Protein AF-A0A3B1D367-F1 (afdb_monomer)

Structure (mmCIF, N/CA/C/O backbone):
data_AF-A0A3B1D367-F1
#
_entry.id   AF-A0A3B1D367-F1
#
loop_
_atom_site.group_PDB
_atom_site.id
_atom_site.type_symbol
_atom_site.label_atom_id
_atom_site.label_alt_id
_atom_site.label_comp_id
_atom_site.label_asym_id
_atom_site.label_entity_id
_atom_site.label_seq_id
_atom_site.pdbx_PDB_ins_code
_atom_site.Cartn_x
_atom_site.Cartn_y
_atom_site.Cartn_z
_atom_site.occupancy
_atom_site.B_iso_or_equiv
_atom_site.auth_seq_id
_atom_site.auth_comp_id
_atom_site.auth_asym_id
_atom_site.auth_atom_id
_atom_site.pdbx_PDB_model_num
ATOM 1 N N . MET A 1 1 ? -3.025 -0.924 -21.966 1.00 34.66 1 MET A N 1
ATOM 2 C CA . MET A 1 1 ? -4.397 -1.135 -22.474 1.00 34.66 1 MET A CA 1
ATOM 3 C C . MET A 1 1 ? -5.215 0.024 -21.955 1.00 34.66 1 MET A C 1
ATOM 5 O O . MET A 1 1 ? -5.348 0.134 -20.744 1.00 34.66 1 MET A O 1
ATOM 9 N N . ASN A 1 2 ? -5.704 0.899 -22.831 1.00 39.31 2 ASN A N 1
ATOM 10 C CA . ASN A 1 2 ? -6.755 1.828 -22.431 1.00 39.31 2 ASN A CA 1
ATOM 11 C C . ASN A 1 2 ? -8.037 1.009 -22.285 1.00 39.31 2 ASN A C 1
ATOM 13 O O . ASN A 1 2 ? -8.384 0.261 -23.199 1.00 39.31 2 ASN A O 1
ATOM 17 N N . THR A 1 3 ? -8.706 1.108 -21.142 1.00 45.91 3 THR A N 1
ATOM 18 C CA . THR A 1 3 ? -10.034 0.518 -20.986 1.00 45.91 3 THR A CA 1
ATOM 19 C C . THR A 1 3 ? -11.017 1.437 -21.699 1.00 45.91 3 THR A C 1
ATOM 21 O O . THR A 1 3 ? -11.416 2.463 -21.155 1.00 45.91 3 THR A O 1
ATOM 24 N N . CYS A 1 4 ? -11.344 1.119 -22.950 1.00 55.09 4 CYS A N 1
ATOM 25 C CA . CYS A 1 4 ? -12.462 1.746 -23.643 1.00 55.09 4 CYS A CA 1
ATOM 26 C C . CYS A 1 4 ? -13.754 1.209 -23.025 1.00 55.09 4 CYS A C 1
ATOM 28 O O . CYS A 1 4 ? -13.994 0.003 -23.044 1.00 55.09 4 CYS A O 1
ATOM 30 N N . TYR A 1 5 ? -14.552 2.099 -22.442 1.00 59.84 5 TYR A N 1
ATOM 31 C CA . TYR A 1 5 ? -15.882 1.757 -21.956 1.00 59.84 5 TYR A CA 1
ATOM 32 C C . TYR A 1 5 ? -16.866 1.972 -23.100 1.00 59.84 5 TYR A C 1
ATOM 34 O O . TYR A 1 5 ? -17.126 3.107 -23.495 1.00 59.84 5 TYR A O 1
ATOM 42 N N . GLU A 1 6 ? -17.378 0.880 -23.654 1.00 63.09 6 GLU A N 1
ATOM 43 C CA . GLU A 1 6 ? -18.488 0.927 -24.599 1.00 63.09 6 GLU A CA 1
ATOM 44 C C . GLU A 1 6 ? -19.784 1.040 -23.794 1.00 63.09 6 GLU A C 1
ATOM 46 O O . GLU A 1 6 ? -20.069 0.209 -22.930 1.00 63.09 6 GLU A O 1
ATOM 51 N N . LEU A 1 7 ? -20.538 2.115 -24.022 1.00 72.19 7 LEU A N 1
ATOM 52 C CA . LEU A 1 7 ? -21.844 2.302 -23.403 1.00 72.19 7 LEU A CA 1
ATOM 53 C C . LEU A 1 7 ? -22.905 1.725 -24.322 1.00 72.19 7 LEU A C 1
ATOM 55 O O . LEU A 1 7 ? -22.985 2.082 -25.496 1.00 72.19 7 LEU A O 1
ATOM 59 N N . GLU A 1 8 ? -23.740 0.860 -23.765 1.00 74.50 8 GLU A N 1
ATOM 60 C CA . GLU A 1 8 ? -24.897 0.356 -24.481 1.00 74.50 8 GLU A CA 1
ATOM 61 C C . GLU A 1 8 ? -25.874 1.508 -24.758 1.00 74.50 8 GLU A C 1
ATOM 63 O O . GLU A 1 8 ? -26.149 2.335 -23.882 1.00 74.50 8 GLU A O 1
ATOM 68 N N . SER A 1 9 ? -26.379 1.577 -25.989 1.00 83.38 9 SER A N 1
ATOM 69 C CA . SER A 1 9 ? -27.355 2.580 -26.407 1.00 83.38 9 SER A CA 1
ATOM 70 C C . SER A 1 9 ? -28.555 1.899 -27.046 1.00 83.38 9 SER A C 1
ATOM 72 O O . SER A 1 9 ? -28.390 1.074 -27.944 1.00 83.38 9 SER A O 1
ATOM 74 N N . TRP A 1 10 ? -29.748 2.272 -26.601 1.00 76.44 10 TRP A N 1
ATOM 75 C CA . TRP A 1 10 ? -31.018 1.728 -27.062 1.00 76.44 10 TRP A CA 1
ATOM 76 C C . TRP A 1 10 ? -31.854 2.849 -27.663 1.00 76.44 10 TRP A C 1
ATOM 78 O O . TRP A 1 10 ? -32.031 3.890 -27.033 1.00 76.44 10 TRP A O 1
ATOM 88 N N . GLN A 1 11 ? -32.385 2.635 -28.864 1.00 87.50 11 GLN A N 1
ATOM 89 C CA . GLN A 1 11 ? -33.354 3.544 -29.464 1.00 87.50 11 GLN A CA 1
ATOM 90 C C . GLN A 1 11 ? -34.766 3.045 -29.149 1.00 87.50 11 GLN A C 1
ATOM 92 O O . GLN A 1 11 ? -35.127 1.920 -29.498 1.00 87.50 11 GLN A O 1
ATOM 97 N N . ALA A 1 12 ? -35.557 3.868 -28.471 1.00 83.69 12 ALA A N 1
ATOM 98 C CA . ALA A 1 12 ? -36.959 3.601 -28.215 1.00 83.69 12 ALA A CA 1
ATOM 99 C C . ALA A 1 12 ? -37.801 3.804 -29.496 1.00 83.69 12 ALA A C 1
ATOM 101 O O . ALA A 1 12 ? -37.384 4.523 -30.411 1.00 83.69 12 ALA A O 1
ATOM 102 N N . PRO A 1 13 ? -39.000 3.196 -29.589 1.00 80.06 13 PRO A N 1
ATOM 103 C CA . PRO A 1 13 ? -39.852 3.273 -30.782 1.00 80.06 13 PRO A CA 1
ATOM 104 C C . PRO A 1 13 ? -40.320 4.688 -31.159 1.00 80.06 13 PRO A C 1
ATOM 106 O O . PRO A 1 13 ? -40.735 4.913 -32.292 1.00 80.06 13 PRO A O 1
ATOM 109 N N . ASP A 1 14 ? -40.262 5.637 -30.223 1.00 86.44 14 ASP A N 1
ATOM 110 C CA . ASP A 1 14 ? -40.567 7.058 -30.429 1.00 86.44 14 ASP A CA 1
ATOM 111 C C . ASP A 1 14 ? -39.370 7.867 -30.972 1.00 86.44 14 ASP A C 1
ATOM 113 O O . ASP A 1 14 ? -39.479 9.072 -31.198 1.00 86.44 14 ASP A O 1
ATOM 117 N N . GLY A 1 15 ? -38.229 7.208 -31.196 1.00 83.50 15 GLY A N 1
ATOM 118 C CA . GLY A 1 15 ? -36.991 7.811 -31.677 1.00 83.50 15 GLY A CA 1
ATOM 119 C C . GLY A 1 15 ? -36.076 8.352 -30.576 1.00 83.50 15 GLY A C 1
ATOM 120 O O . GLY A 1 15 ? -35.002 8.861 -30.902 1.00 83.50 15 GLY A O 1
ATOM 121 N N . THR A 1 16 ? -36.446 8.240 -29.295 1.00 85.62 16 THR A N 1
ATOM 122 C CA . THR A 1 16 ? -35.582 8.657 -28.182 1.00 85.62 16 THR A CA 1
ATOM 123 C C . THR A 1 16 ? -34.452 7.655 -27.938 1.00 85.62 16 THR A C 1
ATOM 125 O O . THR A 1 16 ? -34.608 6.454 -28.135 1.00 85.62 16 THR A O 1
ATOM 128 N N . TYR A 1 17 ? -33.280 8.145 -27.529 1.00 82.25 17 TYR A N 1
ATOM 129 C CA . TYR A 1 17 ? -32.124 7.300 -27.219 1.00 82.25 17 TYR A CA 1
ATOM 130 C C . TYR A 1 17 ? -31.911 7.213 -25.708 1.00 82.25 17 TYR A C 1
ATOM 132 O O . TYR A 1 17 ? -31.805 8.233 -25.023 1.00 82.25 17 TYR A O 1
ATOM 140 N N . HIS A 1 18 ? -31.781 5.991 -25.201 1.00 80.12 18 HIS A N 1
ATOM 141 C CA . HIS A 1 18 ? -31.366 5.693 -23.838 1.00 80.12 18 HIS A CA 1
ATOM 142 C C . HIS A 1 18 ? -29.930 5.180 -23.844 1.00 80.12 18 HIS A C 1
ATOM 144 O O . HIS A 1 18 ? -29.611 4.221 -24.542 1.00 80.12 18 HIS A O 1
ATOM 150 N N . TYR A 1 19 ? -29.074 5.799 -23.038 1.00 79.44 19 TYR A N 1
ATOM 151 C CA . TYR A 1 19 ? -27.680 5.397 -22.881 1.00 79.44 19 TYR A CA 1
ATOM 152 C C . TYR A 1 19 ? -27.478 4.775 -21.504 1.00 79.44 19 TYR A C 1
ATOM 154 O O . TYR A 1 19 ? -27.986 5.291 -20.500 1.00 79.44 19 TYR A O 1
ATOM 162 N N . ALA A 1 20 ? -26.705 3.694 -21.442 1.00 73.88 20 ALA A N 1
ATOM 163 C CA . ALA A 1 20 ? -26.197 3.180 -20.183 1.00 73.88 20 ALA A CA 1
ATOM 164 C C . ALA A 1 20 ? -25.406 4.286 -19.467 1.00 73.88 20 ALA A C 1
ATOM 166 O O . ALA A 1 20 ? -24.611 5.008 -20.072 1.00 73.88 20 ALA A O 1
ATOM 167 N N . LYS A 1 21 ? -25.630 4.439 -18.160 1.00 70.06 21 LYS A N 1
ATOM 168 C CA . LYS A 1 21 ? -24.829 5.359 -17.351 1.00 70.06 21 LYS A CA 1
ATOM 169 C C . LYS A 1 21 ? -23.470 4.718 -17.107 1.00 70.06 21 LYS A C 1
ATOM 171 O O . LYS A 1 21 ? -23.408 3.560 -16.697 1.00 70.06 21 LYS A O 1
ATOM 176 N N . LEU A 1 22 ? -22.394 5.486 -17.294 1.00 67.50 22 LEU A N 1
ATOM 177 C CA . LEU A 1 22 ? -21.086 5.093 -16.773 1.00 67.50 22 LEU A CA 1
ATOM 178 C C . LEU A 1 22 ? -21.233 4.749 -15.282 1.00 67.50 22 LEU A C 1
ATOM 180 O O . LEU A 1 22 ? -21.965 5.461 -14.576 1.00 67.50 22 LEU A O 1
ATOM 184 N N . PRO A 1 23 ? -20.553 3.698 -14.793 1.00 66.94 23 PRO A N 1
ATOM 185 C CA . PRO A 1 23 ? -20.492 3.417 -13.368 1.00 66.94 23 PRO A CA 1
ATOM 186 C C . PRO A 1 23 ? -20.118 4.680 -12.587 1.00 66.94 23 PRO A C 1
ATOM 188 O O . PRO A 1 23 ? -19.298 5.472 -13.054 1.00 66.94 23 PRO A O 1
ATOM 191 N N . CYS A 1 24 ? -20.710 4.878 -11.407 1.00 62.81 24 CYS A N 1
ATOM 192 C CA . CYS A 1 24 ? -20.532 6.096 -10.602 1.00 62.81 24 CYS A CA 1
ATOM 193 C C . CYS A 1 24 ? -19.055 6.480 -10.398 1.00 62.81 24 CYS A C 1
ATOM 195 O O . CYS A 1 24 ? -18.715 7.656 -10.440 1.00 62.81 24 CYS A O 1
ATOM 197 N N . PHE A 1 25 ? -18.162 5.493 -10.291 1.00 59.06 25 PHE A N 1
ATOM 198 C CA . PHE A 1 25 ? -16.720 5.684 -10.108 1.00 59.06 25 PHE A CA 1
ATOM 199 C C . PHE A 1 25 ? -15.953 6.189 -11.353 1.00 59.06 25 PHE A C 1
ATOM 201 O O . PHE A 1 25 ? -14.770 6.514 -11.245 1.00 59.06 25 PHE A O 1
ATOM 208 N N . LEU A 1 26 ? -16.592 6.254 -12.529 1.00 63.66 26 LEU A N 1
ATOM 209 C CA . LEU A 1 26 ? -16.048 6.823 -13.777 1.00 63.66 26 LEU A CA 1
ATOM 210 C C . LEU A 1 26 ? -16.785 8.092 -14.221 1.00 63.66 26 LEU A C 1
ATOM 212 O O . LEU A 1 26 ? -16.386 8.726 -15.198 1.00 63.66 26 LEU A O 1
ATOM 216 N N . GLN A 1 27 ? -17.867 8.475 -13.540 1.00 56.66 27 GLN A N 1
ATOM 217 C CA . GLN A 1 27 ? -18.639 9.653 -13.922 1.00 56.66 27 GLN A CA 1
ATOM 218 C C . GLN A 1 27 ? -17.780 10.916 -13.762 1.00 56.66 27 GLN A C 1
ATOM 220 O O . GLN A 1 27 ? -17.390 11.290 -12.661 1.00 56.66 27 GLN A O 1
ATOM 225 N N . GLY A 1 28 ? -17.461 11.557 -14.891 1.00 62.75 28 GLY A N 1
ATOM 226 C CA . GLY A 1 28 ? -16.672 12.790 -14.944 1.00 62.75 28 GLY A CA 1
ATOM 227 C C . GLY A 1 28 ? -15.151 12.609 -15.011 1.00 62.75 28 GLY A C 1
ATOM 228 O O . GLY A 1 28 ? -14.444 13.615 -15.017 1.00 62.75 28 GLY A O 1
ATOM 229 N N . THR A 1 29 ? -14.620 11.379 -15.081 1.00 66.75 29 THR A N 1
ATOM 230 C CA . THR A 1 29 ? -13.167 11.157 -15.214 1.00 66.75 29 THR A CA 1
ATOM 231 C C . THR A 1 29 ? -12.807 9.947 -16.072 1.00 66.75 29 THR A C 1
ATOM 233 O O . THR A 1 29 ? -13.398 8.885 -15.911 1.00 66.75 29 THR A O 1
ATOM 236 N N . ASP A 1 30 ? -11.738 10.065 -16.861 1.00 69.19 30 ASP A N 1
ATOM 237 C CA . ASP A 1 30 ? -11.249 8.998 -17.755 1.00 69.19 30 ASP A CA 1
ATOM 238 C C . ASP A 1 30 ? -10.580 7.815 -17.025 1.00 69.19 30 ASP A C 1
ATOM 240 O O . ASP A 1 30 ? -10.343 6.760 -17.614 1.00 69.19 30 ASP A O 1
ATOM 244 N N . PHE A 1 31 ? -10.243 7.981 -15.741 1.00 77.31 31 PHE A N 1
ATOM 245 C CA . PHE A 1 31 ? -9.470 7.010 -14.966 1.00 77.31 31 PHE A CA 1
ATOM 246 C C . PHE A 1 31 ? -10.221 6.558 -13.715 1.00 77.31 31 PHE A C 1
ATOM 248 O O . PHE A 1 31 ? -10.699 7.379 -12.929 1.00 77.31 31 PHE A O 1
ATOM 255 N N . GLY A 1 32 ? -10.272 5.242 -13.508 1.00 72.31 32 GLY A N 1
ATOM 256 C CA . GLY A 1 32 ? -10.885 4.641 -12.326 1.00 72.31 32 GLY A CA 1
ATOM 257 C C . GLY A 1 32 ? -10.106 4.907 -11.026 1.00 72.31 32 GLY A C 1
ATOM 258 O O . GLY A 1 32 ? -8.934 5.302 -11.066 1.00 72.31 32 GLY A O 1
ATOM 259 N N . PRO A 1 33 ? -10.737 4.656 -9.865 1.00 72.56 33 PRO A N 1
ATOM 260 C CA . PRO A 1 33 ? -10.177 4.956 -8.547 1.00 72.56 33 PRO A CA 1
ATOM 261 C C . PRO A 1 33 ? -8.854 4.228 -8.287 1.00 72.56 33 PRO A C 1
ATOM 263 O O . PRO A 1 33 ? -7.899 4.855 -7.848 1.00 72.56 33 PRO A O 1
ATOM 266 N N . THR A 1 34 ? -8.731 2.955 -8.673 1.00 70.81 34 THR A N 1
ATOM 267 C CA . THR A 1 34 ? -7.508 2.157 -8.467 1.00 70.81 34 THR A CA 1
ATOM 268 C C . THR A 1 34 ? -6.261 2.806 -9.069 1.00 70.81 34 THR A C 1
ATOM 270 O O . THR A 1 34 ? -5.214 2.871 -8.424 1.00 70.81 34 THR A O 1
ATOM 273 N N . LEU A 1 35 ? -6.361 3.314 -10.302 1.00 78.19 35 LEU A N 1
ATOM 274 C CA . LEU A 1 35 ? -5.227 3.954 -10.965 1.00 78.19 35 LEU A CA 1
ATOM 275 C C . LEU A 1 35 ? -4.903 5.311 -10.332 1.00 78.19 35 LEU A C 1
ATOM 277 O O . LEU A 1 35 ? -3.731 5.634 -10.153 1.00 78.19 35 LEU A O 1
ATOM 281 N N . LYS A 1 36 ? -5.924 6.095 -9.967 1.00 82.69 36 LYS A N 1
ATOM 282 C CA . LYS A 1 36 ? -5.727 7.371 -9.267 1.00 82.69 36 LYS A CA 1
ATOM 283 C C . LYS A 1 36 ? -5.027 7.161 -7.925 1.00 82.69 36 LYS A C 1
ATOM 285 O O . LYS A 1 36 ? -4.042 7.844 -7.664 1.00 82.69 36 LYS A O 1
ATOM 290 N N . SER A 1 37 ? -5.458 6.179 -7.133 1.00 77.69 37 SER A N 1
ATOM 291 C CA . SER A 1 37 ? -4.825 5.835 -5.854 1.00 77.69 37 SER A CA 1
ATOM 292 C C . SER A 1 37 ? -3.362 5.435 -6.037 1.00 77.69 37 SER A C 1
ATOM 294 O O . SER A 1 37 ? -2.499 5.918 -5.308 1.00 77.69 37 SER A O 1
ATOM 296 N N . TYR A 1 38 ? -3.056 4.625 -7.057 1.00 77.00 38 TYR A N 1
ATOM 297 C CA . TYR A 1 38 ? -1.676 4.273 -7.399 1.00 77.00 38 TYR A CA 1
ATOM 298 C C . TYR A 1 38 ? -0.824 5.507 -7.742 1.00 77.00 38 TYR A C 1
ATOM 300 O O . TYR A 1 38 ? 0.272 5.675 -7.213 1.00 77.00 38 TYR A O 1
ATOM 308 N N . ILE A 1 39 ? -1.339 6.398 -8.593 1.00 83.00 39 ILE A N 1
ATOM 309 C CA . ILE A 1 39 ? -0.662 7.639 -9.000 1.00 83.00 39 ILE A CA 1
ATOM 310 C C . ILE A 1 39 ? -0.388 8.544 -7.790 1.00 83.00 39 ILE A C 1
ATOM 312 O O . ILE A 1 39 ? 0.732 9.033 -7.625 1.00 83.00 39 ILE A O 1
ATOM 316 N N . LEU A 1 40 ? -1.389 8.739 -6.929 1.00 85.00 40 LEU A N 1
ATOM 317 C CA . LEU A 1 40 ? -1.276 9.560 -5.724 1.00 85.00 40 LEU A CA 1
ATOM 318 C C . LEU A 1 40 ? -0.269 8.979 -4.733 1.00 85.00 40 LEU A C 1
ATOM 320 O O . LEU A 1 40 ? 0.552 9.722 -4.197 1.00 85.00 40 LEU A O 1
ATOM 324 N N . TYR A 1 41 ? -0.286 7.660 -4.531 1.00 77.19 41 TYR A N 1
ATOM 325 C CA . TYR A 1 41 ? 0.682 6.969 -3.684 1.00 77.19 41 TYR A CA 1
ATOM 326 C C . TYR A 1 41 ? 2.116 7.175 -4.188 1.00 77.19 41 TYR A C 1
ATOM 328 O O . TYR A 1 41 ? 2.980 7.629 -3.435 1.00 77.19 41 TYR A O 1
ATOM 336 N N . GLN A 1 42 ? 2.360 6.942 -5.481 1.00 73.12 42 GLN A N 1
ATOM 337 C CA . GLN A 1 42 ? 3.685 7.108 -6.082 1.00 73.12 42 GLN A CA 1
ATOM 338 C C . GLN A 1 42 ? 4.212 8.543 -5.927 1.00 73.12 42 GLN A C 1
ATOM 340 O O . GLN A 1 42 ? 5.382 8.743 -5.598 1.00 73.12 42 GLN A O 1
ATOM 345 N N . TYR A 1 43 ? 3.364 9.549 -6.143 1.00 80.38 43 TYR A N 1
ATOM 346 C CA . TYR A 1 43 ? 3.779 10.949 -6.071 1.00 80.38 43 TYR A CA 1
ATOM 347 C C . TYR A 1 43 ? 3.961 11.445 -4.630 1.00 80.38 43 TYR A C 1
ATOM 349 O O . TYR A 1 43 ? 5.012 11.991 -4.295 1.00 80.38 43 TYR A O 1
ATOM 357 N N . HIS A 1 44 ? 2.964 11.248 -3.763 1.00 80.31 44 HIS A N 1
ATOM 358 C CA . HIS A 1 44 ? 2.976 11.817 -2.414 1.00 80.31 44 HIS A CA 1
ATOM 359 C C . HIS A 1 44 ? 3.791 10.998 -1.412 1.00 80.31 44 HIS A C 1
ATOM 361 O O . HIS A 1 44 ? 4.425 11.593 -0.546 1.00 80.31 44 HIS A O 1
ATOM 367 N N . GLN A 1 45 ? 3.778 9.664 -1.516 1.00 69.00 45 GLN A N 1
ATOM 368 C CA . GLN A 1 45 ? 4.424 8.777 -0.539 1.00 69.00 45 GLN A CA 1
ATOM 369 C C . GLN A 1 45 ? 5.775 8.259 -1.025 1.00 69.00 45 GLN A C 1
ATOM 371 O O . GLN A 1 45 ? 6.731 8.215 -0.258 1.00 69.00 45 GLN A O 1
ATOM 376 N N . CYS A 1 46 ? 5.883 7.895 -2.305 1.00 62.84 46 CYS A N 1
ATOM 377 C CA . CYS A 1 46 ? 7.150 7.422 -2.871 1.00 62.84 46 CYS A CA 1
ATOM 378 C C . CYS A 1 46 ? 8.012 8.550 -3.456 1.00 62.84 46 CYS A C 1
ATOM 380 O O . CYS A 1 46 ? 9.100 8.279 -3.969 1.00 62.84 46 CYS A O 1
ATOM 382 N N . HIS A 1 47 ? 7.536 9.800 -3.408 1.00 68.88 47 HIS A N 1
ATOM 383 C CA . HIS A 1 47 ? 8.218 10.981 -3.949 1.00 68.88 47 HIS A CA 1
ATOM 384 C C . HIS A 1 47 ? 8.668 10.821 -5.413 1.00 68.88 47 HIS A C 1
ATOM 386 O O . HIS A 1 47 ? 9.680 11.382 -5.845 1.00 68.88 47 HIS A O 1
ATOM 392 N N . VAL A 1 48 ? 7.920 10.044 -6.202 1.00 68.62 48 VAL A N 1
ATOM 393 C CA . VAL A 1 48 ? 8.155 9.905 -7.640 1.00 68.62 48 VAL A CA 1
ATOM 394 C C . VAL A 1 48 ? 7.781 11.224 -8.304 1.00 68.62 48 VAL A C 1
ATOM 396 O O . VAL A 1 48 ? 6.658 11.704 -8.179 1.00 68.62 48 VAL A O 1
ATOM 399 N N . THR A 1 49 ? 8.723 11.826 -9.027 1.00 81.81 49 THR A N 1
ATOM 400 C CA . THR A 1 49 ? 8.471 13.099 -9.709 1.00 81.81 49 THR A CA 1
ATOM 401 C C . THR A 1 49 ? 7.441 12.928 -10.824 1.00 81.81 49 THR A C 1
ATOM 403 O O . THR A 1 49 ? 7.374 11.885 -11.473 1.00 81.81 49 THR A O 1
ATOM 406 N N . GLN A 1 50 ? 6.658 13.974 -11.098 1.00 83.56 50 GLN A N 1
ATOM 407 C CA . GLN A 1 50 ? 5.622 13.931 -12.133 1.00 83.56 50 GLN A CA 1
ATOM 408 C C . GLN A 1 50 ? 6.146 13.510 -13.526 1.00 83.56 50 GLN A C 1
ATOM 410 O O . GLN A 1 50 ? 5.482 12.686 -14.154 1.00 83.56 50 GLN A O 1
ATOM 415 N N . PRO A 1 51 ? 7.319 13.974 -14.018 1.00 82.75 51 PRO A N 1
ATOM 416 C CA . PRO A 1 51 ? 7.861 13.499 -15.295 1.00 82.75 51 PRO A CA 1
ATOM 417 C C . PRO A 1 51 ? 8.148 11.995 -15.297 1.00 82.75 51 PRO A C 1
ATOM 419 O O . PRO A 1 51 ? 7.831 11.302 -16.256 1.00 82.75 51 PRO A O 1
ATOM 422 N N . LEU A 1 52 ? 8.697 11.478 -14.196 1.00 73.25 52 LEU A N 1
ATOM 423 C CA . LEU A 1 52 ? 9.025 10.064 -14.073 1.00 73.25 52 LEU A CA 1
ATOM 424 C C . LEU A 1 52 ? 7.775 9.187 -13.957 1.00 73.25 52 LEU A C 1
ATOM 426 O O . LEU A 1 52 ? 7.721 8.099 -14.522 1.00 73.25 52 LEU A O 1
ATOM 430 N N . LEU A 1 53 ? 6.767 9.666 -13.232 1.00 77.75 53 LEU A N 1
ATOM 431 C CA . LEU A 1 53 ? 5.490 8.979 -13.105 1.00 77.75 53 LEU A CA 1
ATOM 432 C C . LEU A 1 53 ? 4.761 8.919 -14.454 1.00 77.75 53 LEU A C 1
ATOM 434 O O . LEU A 1 53 ? 4.170 7.898 -14.787 1.00 77.75 53 LEU A O 1
ATOM 438 N N . LEU A 1 54 ? 4.849 9.983 -15.257 1.00 82.38 54 LEU A N 1
ATOM 439 C CA . LEU A 1 54 ? 4.293 10.019 -16.608 1.00 82.38 54 LEU A CA 1
ATOM 440 C C . LEU A 1 54 ? 4.957 8.985 -17.528 1.00 82.38 54 LEU A C 1
ATOM 442 O O . LEU A 1 54 ? 4.251 8.213 -18.175 1.00 82.38 54 LEU A O 1
ATOM 446 N N . GLU A 1 55 ? 6.295 8.926 -17.531 1.00 76.75 55 GLU A N 1
ATOM 447 C CA . GLU A 1 55 ? 7.053 7.894 -18.257 1.00 76.75 55 GLU A CA 1
ATOM 448 C C . GLU A 1 55 ? 6.607 6.487 -17.829 1.00 76.75 55 GLU A C 1
ATOM 450 O O . GLU A 1 55 ? 6.273 5.653 -18.671 1.00 76.75 55 GLU A O 1
ATOM 455 N N . GLN A 1 56 ? 6.515 6.246 -16.518 1.00 72.19 56 GLN A N 1
ATOM 456 C CA . GLN A 1 56 ? 6.104 4.958 -15.964 1.00 72.19 56 GLN A CA 1
ATOM 457 C C . GLN A 1 56 ? 4.696 4.542 -16.422 1.00 72.19 56 GLN A C 1
ATOM 459 O O . GLN A 1 56 ? 4.472 3.383 -16.771 1.00 72.19 56 GLN A O 1
ATOM 464 N N . LEU A 1 57 ? 3.731 5.463 -16.427 1.00 78.88 57 LEU A N 1
ATOM 465 C CA . LEU A 1 57 ? 2.361 5.172 -16.860 1.00 78.88 57 LEU A CA 1
ATOM 466 C C . LEU A 1 57 ? 2.311 4.814 -18.354 1.00 78.88 57 LEU A C 1
ATOM 468 O O . LEU A 1 57 ? 1.649 3.841 -18.724 1.00 78.88 57 LEU A O 1
ATOM 472 N N . TRP A 1 58 ? 3.067 5.519 -19.200 1.00 81.56 58 TRP A N 1
ATOM 473 C CA . TRP A 1 58 ? 3.182 5.181 -20.622 1.00 81.56 58 TRP A CA 1
ATOM 474 C C . TRP A 1 58 ? 3.801 3.802 -20.847 1.00 81.56 58 TRP A C 1
ATOM 476 O O . TRP A 1 58 ? 3.298 3.034 -21.667 1.00 81.56 58 TRP A O 1
ATOM 486 N N . GLU A 1 59 ? 4.828 3.438 -20.080 1.00 65.12 59 GLU A N 1
ATOM 487 C CA . GLU A 1 59 ? 5.439 2.103 -20.135 1.00 65.12 59 GLU A CA 1
ATOM 488 C C . GLU A 1 59 ? 4.475 0.988 -19.705 1.00 65.12 59 GLU A C 1
ATOM 490 O O . GLU A 1 59 ? 4.511 -0.123 -20.240 1.00 65.12 59 GLU A O 1
ATOM 495 N N . LEU A 1 60 ? 3.565 1.277 -18.772 1.00 67.88 60 LEU A N 1
ATOM 496 C CA . LEU A 1 60 ? 2.477 0.371 -18.394 1.00 67.88 60 LEU A CA 1
ATOM 497 C C . LEU A 1 60 ? 1.362 0.303 -19.457 1.00 67.88 60 LEU A C 1
ATOM 499 O O . LEU A 1 60 ? 0.415 -0.476 -19.317 1.00 67.88 60 LEU A O 1
ATOM 503 N N . GLY A 1 61 ? 1.487 1.072 -20.543 1.00 72.00 61 GLY A N 1
ATOM 504 C CA . GLY A 1 61 ? 0.525 1.149 -21.635 1.00 72.00 61 GLY A CA 1
ATOM 505 C C . GLY A 1 61 ? -0.737 1.922 -21.260 1.00 72.00 61 GLY A C 1
ATOM 506 O O . GLY A 1 61 ? -1.807 1.603 -21.788 1.00 72.00 61 GLY A O 1
ATOM 507 N N . ILE A 1 62 ? -0.625 2.863 -20.319 1.00 75.88 62 ILE A N 1
ATOM 508 C CA . ILE A 1 62 ? -1.688 3.769 -19.881 1.00 75.88 62 ILE A CA 1
ATOM 509 C C . ILE A 1 62 ? -1.498 5.084 -20.632 1.00 75.88 62 ILE A C 1
ATOM 511 O O . ILE A 1 62 ? -0.506 5.782 -20.434 1.00 75.88 62 ILE A O 1
ATOM 515 N N . SER A 1 63 ? -2.442 5.434 -21.502 1.00 82.25 63 SER A N 1
ATOM 516 C CA . SER A 1 63 ? -2.395 6.700 -22.231 1.00 82.25 63 SER A CA 1
ATOM 517 C C . SER A 1 63 ? -2.914 7.834 -21.352 1.00 82.25 63 SER A C 1
ATOM 519 O O . SER A 1 63 ? -4.110 7.921 -21.092 1.00 82.25 63 SER A O 1
ATOM 521 N N . ILE A 1 64 ? -2.023 8.718 -20.908 1.00 85.25 64 ILE A N 1
ATOM 522 C CA . ILE A 1 64 ? -2.362 9.889 -20.091 1.00 85.25 64 ILE A CA 1
ATOM 523 C C . ILE A 1 64 ? -1.481 11.079 -20.481 1.00 85.25 64 ILE A C 1
ATOM 525 O O . ILE A 1 64 ? -0.298 10.910 -20.770 1.00 85.25 64 ILE A O 1
ATOM 529 N N . SER A 1 65 ? -2.040 12.288 -20.509 1.00 89.88 65 SER A N 1
ATOM 530 C CA . SER A 1 65 ? -1.266 13.519 -20.719 1.00 89.88 65 SER A CA 1
ATOM 531 C C . SER A 1 65 ? -0.633 14.034 -19.420 1.00 89.88 65 SER A C 1
ATOM 533 O O . SER A 1 65 ? -1.121 13.769 -18.320 1.00 89.88 65 SER A O 1
ATOM 535 N N . SER A 1 66 ? 0.422 14.849 -19.531 1.00 88.94 66 SER A N 1
ATOM 536 C CA . SER A 1 66 ? 1.029 15.523 -18.371 1.00 88.94 66 SER A CA 1
ATOM 537 C C . SER A 1 66 ? 0.025 16.395 -17.602 1.00 88.94 66 SER A C 1
ATOM 539 O O . SER A 1 66 ? 0.080 16.447 -16.372 1.00 88.94 66 SER A O 1
ATOM 541 N N . GLY A 1 67 ? -0.915 17.034 -18.310 1.00 89.81 67 GLY A N 1
ATOM 542 C CA . GLY A 1 67 ? -1.992 17.842 -17.733 1.00 89.81 67 GLY A CA 1
ATOM 543 C C . GLY A 1 67 ? -3.043 17.013 -16.991 1.00 89.81 67 GLY A C 1
ATOM 544 O O . GLY A 1 67 ? -3.403 17.363 -15.869 1.00 89.81 67 GLY A O 1
ATOM 545 N N . GLN A 1 68 ? -3.484 15.881 -17.555 1.00 89.19 68 GLN A N 1
ATOM 546 C CA . GLN A 1 68 ? -4.372 14.944 -16.850 1.00 89.19 68 GLN A CA 1
ATOM 547 C C . GLN A 1 68 ? -3.697 14.385 -15.594 1.00 89.19 68 GLN A C 1
ATOM 549 O O . GLN A 1 68 ? -4.319 14.358 -14.535 1.00 89.19 68 GLN A O 1
ATOM 554 N N . LEU A 1 69 ? -2.412 14.017 -15.681 1.00 89.19 69 LEU A N 1
ATOM 555 C CA . LEU A 1 69 ? -1.639 13.583 -14.519 1.00 89.19 69 LEU A CA 1
ATOM 556 C C . LEU A 1 69 ? -1.582 14.684 -13.450 1.00 89.19 69 LEU A C 1
ATOM 558 O O . LEU A 1 69 ? -1.881 14.420 -12.292 1.00 89.19 69 LEU A O 1
ATOM 562 N N . SER A 1 70 ? -1.282 15.928 -13.833 1.00 91.00 70 SER A N 1
ATOM 563 C CA . SER A 1 70 ? -1.286 17.070 -12.907 1.00 91.00 70 SER A CA 1
ATOM 564 C C . SER A 1 70 ? -2.646 17.266 -12.237 1.00 91.00 70 SER A C 1
ATOM 566 O O . SER A 1 70 ? -2.712 17.482 -11.029 1.00 91.00 70 SER A O 1
ATOM 568 N N . SER A 1 71 ? -3.739 17.137 -12.994 1.00 89.62 71 SER A N 1
ATOM 569 C CA . SER A 1 71 ? -5.092 17.239 -12.451 1.00 89.62 71 SER A CA 1
ATOM 570 C C . SER A 1 71 ? -5.383 16.140 -11.429 1.00 89.62 71 SER A C 1
ATOM 572 O O . SER A 1 71 ? -5.950 16.443 -10.386 1.00 89.62 71 SER A O 1
ATOM 574 N N . ILE A 1 72 ? -4.969 14.892 -11.687 1.00 88.31 72 ILE A N 1
ATOM 575 C CA . ILE A 1 72 ? -5.097 13.790 -10.716 1.00 88.31 72 ILE A CA 1
ATOM 576 C C . ILE A 1 72 ? -4.299 14.100 -9.446 1.00 88.31 72 ILE A C 1
ATOM 578 O O . ILE A 1 72 ? -4.784 13.842 -8.353 1.00 88.31 72 ILE A O 1
ATOM 582 N N . LEU A 1 73 ? -3.103 14.678 -9.576 1.00 88.75 73 LEU A N 1
ATOM 583 C CA . LEU A 1 73 ? -2.218 14.988 -8.449 1.00 88.75 73 LEU A CA 1
ATOM 584 C C . LEU A 1 73 ? -2.646 16.201 -7.614 1.00 88.75 73 LEU A C 1
ATOM 586 O O . LEU A 1 73 ? -2.096 16.399 -6.537 1.00 88.75 73 LEU A O 1
ATOM 590 N N . THR A 1 74 ? -3.569 17.037 -8.094 1.00 87.06 74 THR A N 1
ATOM 591 C CA . THR A 1 74 ? -3.867 18.334 -7.453 1.00 87.06 74 THR A CA 1
ATOM 592 C C . THR A 1 74 ? -5.344 18.591 -7.172 1.00 87.06 74 THR A C 1
ATOM 594 O O . THR A 1 74 ? -5.653 19.535 -6.450 1.00 87.06 74 THR A O 1
ATOM 597 N N . LYS A 1 75 ? -6.268 17.808 -7.742 1.00 84.88 75 LYS A N 1
ATOM 598 C CA . LYS A 1 75 ? -7.714 18.072 -7.670 1.00 84.88 75 LYS A CA 1
ATOM 599 C C . LYS A 1 75 ? -8.509 16.827 -7.294 1.00 84.88 75 LYS A C 1
ATOM 601 O O . LYS A 1 75 ? -8.098 15.708 -7.588 1.00 84.88 75 LYS A O 1
ATOM 606 N N . GLY A 1 76 ? -9.710 17.045 -6.751 1.00 76.00 76 GLY A N 1
ATOM 607 C CA . GLY A 1 76 ? -10.694 15.985 -6.510 1.00 76.00 76 GLY A CA 1
ATOM 608 C C . GLY A 1 76 ? -10.280 15.016 -5.405 1.00 76.00 76 GLY A C 1
ATOM 609 O O . GLY A 1 76 ? -10.570 13.826 -5.496 1.00 76.00 76 GLY A O 1
ATOM 610 N N . HIS A 1 77 ? -9.556 15.513 -4.398 1.00 78.81 77 HIS A N 1
ATOM 611 C CA . HIS A 1 77 ? -9.081 14.705 -3.273 1.00 78.81 77 HIS A CA 1
ATOM 612 C C . HIS A 1 77 ? -10.044 14.684 -2.095 1.00 78.81 77 HIS A C 1
ATOM 614 O O . HIS A 1 77 ? -9.793 13.948 -1.153 1.00 78.81 77 HIS A O 1
ATOM 620 N N . ASP A 1 78 ? -11.151 15.425 -2.155 1.00 78.12 78 ASP A N 1
ATOM 621 C CA . ASP A 1 78 ? -12.118 15.517 -1.056 1.00 78.12 78 ASP A CA 1
ATOM 622 C C . ASP A 1 78 ? -12.641 14.137 -0.644 1.00 78.12 78 ASP A C 1
ATOM 624 O O . ASP A 1 78 ? -12.646 13.820 0.539 1.00 78.12 78 ASP A O 1
ATOM 628 N N . GLY A 1 79 ? -12.948 13.265 -1.613 1.00 73.00 79 GLY A N 1
ATOM 629 C CA . GLY A 1 79 ? -13.326 11.875 -1.337 1.00 73.00 79 GLY A CA 1
ATOM 630 C C . GLY A 1 79 ? -12.226 11.085 -0.617 1.00 73.00 79 GLY A C 1
ATOM 631 O O . GLY A 1 79 ? -12.497 10.449 0.392 1.00 73.00 79 GLY A O 1
ATOM 632 N N . PHE A 1 80 ? -10.968 11.201 -1.059 1.00 71.81 80 PHE A N 1
ATOM 633 C CA . PHE A 1 80 ? -9.826 10.567 -0.383 1.00 71.81 80 PHE A CA 1
ATOM 634 C C . PHE A 1 80 ? -9.559 11.168 1.006 1.00 71.81 80 PHE A C 1
ATOM 636 O O . PHE A 1 80 ? -9.077 10.481 1.905 1.00 71.81 80 PHE A O 1
ATOM 643 N N . HIS A 1 81 ? -9.836 12.459 1.199 1.00 75.25 81 HIS A N 1
ATOM 644 C CA . HIS A 1 81 ? -9.730 13.120 2.495 1.00 75.25 81 HIS A CA 1
ATOM 645 C C . HIS A 1 81 ? -10.812 12.630 3.455 1.00 75.25 81 HIS A C 1
ATOM 647 O O . HIS A 1 81 ? -10.480 12.346 4.603 1.00 75.25 81 HIS A O 1
ATOM 653 N N . SER A 1 82 ? -12.047 12.456 2.980 1.00 73.44 82 SER A N 1
ATOM 654 C CA . SER A 1 82 ? -13.131 11.838 3.744 1.00 73.44 82 SER A CA 1
ATOM 655 C C . SER A 1 82 ? -12.823 10.376 4.086 1.00 73.44 82 SER A C 1
ATOM 657 O O . SER A 1 82 ? -12.888 10.013 5.254 1.00 73.44 82 SER A O 1
ATOM 659 N N . GLU A 1 83 ? -12.374 9.566 3.119 1.00 74.25 83 GLU A N 1
ATOM 660 C CA . GLU A 1 83 ? -11.952 8.169 3.351 1.00 74.25 83 GLU A CA 1
ATOM 661 C C . GLU A 1 83 ? -10.817 8.064 4.380 1.00 74.25 83 GLU A C 1
ATOM 663 O O . GLU A 1 83 ? -10.767 7.137 5.183 1.00 74.25 83 GLU A O 1
ATOM 668 N N . LYS A 1 84 ? -9.884 9.023 4.392 1.00 72.06 84 LYS A N 1
ATOM 669 C CA . LYS A 1 84 ? -8.777 9.048 5.358 1.00 72.06 84 LYS A CA 1
ATOM 670 C C . LYS A 1 84 ? -9.234 9.370 6.787 1.00 72.06 84 LYS A C 1
ATOM 672 O O . LYS A 1 84 ? -8.513 9.054 7.733 1.00 72.06 84 LYS A O 1
ATOM 677 N N . GLN A 1 85 ? -10.355 10.065 6.944 1.00 78.25 85 GLN A N 1
ATOM 678 C CA . GLN A 1 85 ? -10.831 10.556 8.240 1.00 78.25 85 GLN A CA 1
ATOM 679 C C . GLN A 1 85 ? -11.719 9.544 8.974 1.00 78.25 85 GLN A C 1
ATOM 681 O O . GLN A 1 85 ? -11.925 9.691 10.176 1.00 78.25 85 GLN A O 1
ATOM 686 N N . GLY A 1 86 ? -12.185 8.498 8.286 1.00 86.88 86 GLY A N 1
ATOM 687 C CA . GLY A 1 86 ? -13.049 7.483 8.870 1.00 86.88 86 GLY A CA 1
ATOM 688 C C . GLY A 1 86 ? -12.314 6.401 9.667 1.00 86.88 86 GLY A C 1
ATOM 689 O O . GLY A 1 86 ? -11.250 5.914 9.286 1.00 86.88 86 GLY A O 1
ATOM 690 N N . TYR A 1 87 ? -12.935 5.967 10.758 1.00 91.44 87 TYR A N 1
ATOM 691 C CA . TYR A 1 87 ? -12.527 4.836 11.590 1.00 91.44 87 TYR A CA 1
ATOM 692 C C . TYR A 1 87 ? -13.703 3.871 11.703 1.00 91.44 87 TYR A C 1
ATOM 694 O O . TYR A 1 87 ? -14.815 4.312 11.969 1.00 91.44 87 TYR A O 1
ATOM 702 N N . CYS A 1 88 ? -13.482 2.566 11.552 1.00 91.56 88 CYS A N 1
ATOM 703 C CA . CYS A 1 88 ? -14.522 1.558 11.758 1.00 91.56 88 CYS A CA 1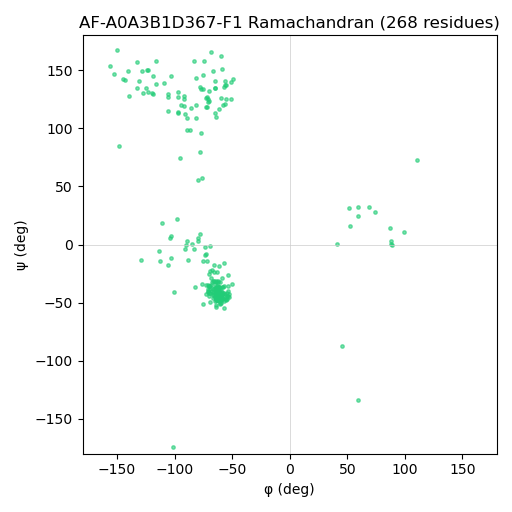
ATOM 704 C C . CYS A 1 88 ? -13.974 0.333 12.490 1.00 91.56 88 CYS A C 1
ATOM 706 O O . CYS A 1 88 ? -12.979 -0.269 12.085 1.00 91.56 88 CYS A O 1
ATOM 708 N N . LEU A 1 89 ? -14.647 -0.058 13.572 1.00 92.00 89 LEU A N 1
ATOM 709 C CA . LEU A 1 89 ? -14.307 -1.235 14.367 1.00 92.00 89 LEU A CA 1
ATOM 710 C C . LEU A 1 89 ? -15.150 -2.436 13.920 1.00 92.00 89 LEU A C 1
ATOM 712 O O . LEU A 1 89 ? -16.103 -2.831 14.589 1.00 92.00 89 LEU A O 1
ATOM 716 N N . ASN A 1 90 ? -14.812 -3.005 12.764 1.00 91.50 90 ASN A N 1
ATOM 717 C CA . ASN A 1 90 ? -15.494 -4.163 12.178 1.00 91.50 90 ASN A CA 1
ATOM 718 C C . ASN A 1 90 ? -14.720 -5.483 12.391 1.00 91.50 90 ASN A C 1
ATOM 720 O O . ASN A 1 90 ? -13.710 -5.537 13.096 1.00 91.50 90 ASN A O 1
ATOM 724 N N . ASP A 1 91 ? -15.206 -6.569 11.782 1.00 91.31 91 ASP A N 1
ATOM 725 C CA . ASP A 1 91 ? -14.558 -7.888 11.852 1.00 91.31 91 ASP A CA 1
ATOM 726 C C . ASP A 1 91 ? -13.122 -7.877 11.323 1.00 91.31 91 ASP A C 1
ATOM 728 O O . ASP A 1 91 ? -12.241 -8.518 11.902 1.00 91.31 91 ASP A O 1
ATOM 732 N N . TYR A 1 92 ? -12.862 -7.096 10.271 1.00 90.06 92 TYR A N 1
ATOM 733 C CA . TYR A 1 92 ? -11.519 -6.938 9.728 1.00 90.06 92 TYR A CA 1
ATOM 734 C C . TYR A 1 92 ? -10.582 -6.288 10.752 1.00 90.06 92 TYR A C 1
ATOM 736 O O . TYR A 1 92 ? -9.479 -6.786 10.985 1.00 90.06 92 TYR A O 1
ATOM 744 N N . ALA A 1 93 ? -11.029 -5.213 11.411 1.00 92.25 93 ALA A N 1
ATOM 745 C CA . ALA A 1 93 ? -10.248 -4.524 12.435 1.00 92.25 93 ALA A CA 1
ATOM 746 C C . ALA A 1 93 ? -9.870 -5.474 13.587 1.00 92.25 93 ALA A C 1
ATOM 748 O O . ALA A 1 93 ? -8.703 -5.540 13.979 1.00 92.25 93 ALA A O 1
ATOM 749 N N . LEU A 1 94 ? -10.819 -6.273 14.084 1.00 91.88 94 LEU A N 1
ATOM 750 C CA . LEU A 1 94 ? -10.560 -7.273 15.129 1.00 91.88 94 LEU A CA 1
ATOM 751 C C . LEU A 1 94 ? -9.568 -8.353 14.663 1.00 91.88 94 LEU A C 1
ATOM 753 O O . LEU A 1 94 ? -8.630 -8.692 15.391 1.00 91.88 94 LEU A O 1
ATOM 757 N N . GLY A 1 95 ? -9.721 -8.850 13.431 1.00 90.81 95 GLY A N 1
ATOM 758 C CA . GLY A 1 95 ? -8.795 -9.810 12.826 1.00 90.81 95 GLY A CA 1
ATOM 759 C C . GLY A 1 95 ? -7.376 -9.253 12.674 1.00 90.81 95 GLY A C 1
ATOM 760 O O . GLY A 1 95 ? -6.398 -9.937 12.993 1.00 90.81 95 GLY A O 1
ATOM 761 N N . TYR A 1 96 ? -7.246 -7.991 12.260 1.00 89.94 96 TYR A N 1
ATOM 762 C CA . TYR A 1 96 ? -5.959 -7.302 12.164 1.00 89.94 96 TYR A CA 1
ATOM 763 C C . TYR A 1 96 ? -5.291 -7.155 13.537 1.00 89.94 96 TYR A C 1
ATOM 765 O O . TYR A 1 96 ? -4.107 -7.466 13.676 1.00 89.94 96 TYR A O 1
ATOM 773 N N . MET A 1 97 ? -6.038 -6.752 14.572 1.00 91.56 97 MET A N 1
ATOM 774 C CA . MET A 1 97 ? -5.519 -6.646 15.943 1.00 91.56 97 MET A CA 1
ATOM 775 C C . MET A 1 97 ? -4.982 -7.986 16.459 1.00 91.56 97 MET A C 1
ATOM 777 O O . MET A 1 97 ? -3.902 -8.030 17.051 1.00 91.56 97 MET A O 1
ATOM 781 N N . ALA A 1 98 ? -5.704 -9.080 16.199 1.00 90.12 98 ALA A N 1
ATOM 782 C CA . ALA A 1 98 ? -5.264 -10.426 16.556 1.00 90.12 98 ALA A CA 1
ATOM 783 C C . ALA A 1 98 ? -3.980 -10.825 15.808 1.00 90.12 98 ALA A C 1
ATOM 785 O O . ALA A 1 98 ? -3.043 -11.333 16.424 1.00 90.12 98 ALA A O 1
ATOM 786 N N . LYS A 1 99 ? -3.891 -10.533 14.502 1.00 88.94 99 LYS A N 1
ATOM 787 C CA . LYS A 1 99 ? -2.693 -10.791 13.682 1.00 88.94 99 LYS A CA 1
ATOM 788 C C . LYS A 1 99 ? -1.467 -10.019 14.181 1.00 88.94 99 LYS A C 1
ATOM 790 O O . LYS A 1 99 ? -0.366 -10.560 14.179 1.00 88.94 99 LYS A O 1
ATOM 795 N N . GLN A 1 100 ? -1.660 -8.790 14.658 1.00 87.56 100 GLN A N 1
ATOM 796 C CA . GLN A 1 100 ? -0.609 -7.964 15.264 1.00 87.56 100 GLN A CA 1
ATOM 797 C C . GLN A 1 100 ? -0.272 -8.361 16.715 1.00 87.56 100 GLN A C 1
ATOM 799 O O . GLN A 1 100 ? 0.482 -7.662 17.388 1.00 87.56 100 GLN A O 1
ATOM 804 N N . SER A 1 101 ? -0.802 -9.488 17.212 1.00 88.38 101 SER A N 1
ATOM 805 C CA . SER A 1 101 ? -0.553 -10.009 18.564 1.00 88.38 101 SER A CA 1
ATOM 806 C C . SER A 1 101 ? -0.955 -9.045 19.691 1.00 88.38 101 SER A C 1
ATOM 808 O O . SER A 1 101 ? -0.341 -9.028 20.761 1.00 88.38 101 SER A O 1
ATOM 810 N N . LEU A 1 102 ? -2.000 -8.235 19.476 1.00 90.06 102 LEU A N 1
ATOM 811 C CA . LEU A 1 102 ? -2.563 -7.387 20.525 1.00 90.06 102 LEU A CA 1
ATOM 812 C C . LEU A 1 102 ? -3.159 -8.260 21.644 1.00 90.06 102 LEU A C 1
ATOM 814 O O . LEU A 1 102 ? -3.787 -9.285 21.383 1.00 90.06 102 LEU A O 1
ATOM 818 N N . SER A 1 103 ? -2.978 -7.856 22.907 1.00 91.50 103 SER A N 1
ATOM 819 C CA . SER A 1 103 ? -3.501 -8.619 24.049 1.00 91.50 103 SER A CA 1
ATOM 820 C C . SER A 1 103 ? -5.014 -8.840 23.947 1.00 91.50 103 SER A C 1
ATOM 822 O O . SER A 1 103 ? -5.773 -7.908 23.667 1.00 91.50 103 SER A O 1
ATOM 824 N N . SER A 1 104 ? -5.451 -10.063 24.271 1.00 87.94 104 SER A N 1
ATOM 825 C CA . SER A 1 104 ? -6.865 -10.463 24.277 1.00 87.94 104 SER A CA 1
ATOM 826 C C . SER A 1 104 ? -7.761 -9.552 25.124 1.00 87.94 104 SER A C 1
ATOM 828 O O . SER A 1 104 ? -8.944 -9.419 24.826 1.00 87.94 104 SER A O 1
ATOM 830 N N . THR A 1 105 ? -7.209 -8.878 26.139 1.00 89.88 105 THR A N 1
ATOM 831 C CA . THR A 1 105 ? -7.937 -7.887 26.941 1.00 89.88 105 THR A CA 1
ATOM 832 C C . THR A 1 105 ? -8.400 -6.698 26.098 1.00 89.88 105 THR A C 1
ATOM 834 O O . THR A 1 105 ? -9.557 -6.301 26.201 1.00 89.88 105 THR A O 1
ATOM 837 N N . TYR A 1 106 ? -7.531 -6.152 25.238 1.00 90.06 106 TYR A N 1
ATOM 838 C CA . TYR A 1 106 ? -7.896 -5.030 24.366 1.00 90.06 106 TYR A CA 1
ATOM 839 C C . TYR A 1 106 ? -8.852 -5.471 23.267 1.00 90.06 106 TYR A C 1
ATOM 841 O O . TYR A 1 106 ? -9.818 -4.770 22.995 1.00 90.06 106 TYR A O 1
ATOM 849 N N . ILE A 1 107 ? -8.620 -6.650 22.681 1.00 89.25 107 ILE A N 1
ATOM 850 C CA . ILE A 1 107 ? -9.493 -7.189 21.630 1.00 89.25 107 ILE A CA 1
ATOM 851 C C . ILE A 1 107 ? -10.918 -7.356 22.166 1.00 89.25 107 ILE A C 1
ATOM 853 O O . ILE A 1 107 ? -11.850 -6.871 21.539 1.00 89.25 107 ILE A O 1
ATOM 857 N N . LYS A 1 108 ? -11.090 -7.933 23.363 1.00 90.69 108 LYS A N 1
ATOM 858 C CA . LYS A 1 108 ? -12.410 -8.062 24.003 1.00 90.69 108 LYS A CA 1
ATOM 859 C C . LYS A 1 108 ? -13.058 -6.714 24.310 1.00 90.69 108 LYS A C 1
ATOM 861 O O . LYS A 1 108 ? -14.267 -6.587 24.163 1.00 90.69 108 LYS A O 1
ATOM 866 N N . ALA A 1 109 ? -12.279 -5.722 24.747 1.00 88.31 109 ALA A N 1
ATOM 867 C CA . ALA A 1 109 ? -12.798 -4.380 25.013 1.00 88.31 109 ALA A CA 1
ATOM 868 C C . ALA A 1 109 ? -13.312 -3.706 23.729 1.00 88.31 109 ALA A C 1
ATOM 870 O O . ALA A 1 109 ? -14.388 -3.116 23.737 1.00 88.31 109 ALA A O 1
ATOM 871 N N . VAL A 1 110 ? -12.577 -3.847 22.623 1.00 88.69 110 VAL A N 1
ATOM 872 C CA . VAL A 1 110 ? -12.985 -3.345 21.303 1.00 88.69 110 VAL A CA 1
ATOM 873 C C . VAL A 1 110 ? -14.163 -4.144 20.734 1.00 88.69 110 VAL A C 1
ATOM 875 O O . VAL A 1 110 ? -15.048 -3.575 20.108 1.00 88.69 110 VAL A O 1
ATOM 878 N N . GLU A 1 111 ? -14.227 -5.451 20.977 1.00 90.19 111 GLU A N 1
ATOM 879 C CA . GLU A 1 111 ? -15.317 -6.310 20.505 1.00 90.19 111 GLU A CA 1
ATOM 880 C C . GLU A 1 111 ? -16.688 -5.878 21.055 1.00 90.19 111 GLU A C 1
ATOM 882 O O . GLU A 1 111 ? -17.685 -5.965 20.343 1.00 90.19 111 GLU A O 1
ATOM 887 N N . GLN A 1 112 ? -16.747 -5.329 22.277 1.00 87.69 112 GLN A N 1
ATOM 888 C CA . GLN A 1 112 ? -17.995 -4.799 22.855 1.00 87.69 112 GLN A CA 1
ATOM 889 C C . GLN A 1 112 ? -18.551 -3.579 22.109 1.00 87.69 112 GLN A C 1
ATOM 891 O O . GLN A 1 112 ? -19.744 -3.301 22.190 1.00 87.69 112 GLN A O 1
ATOM 896 N N . ILE A 1 113 ? -17.696 -2.844 21.399 1.00 86.75 113 ILE A N 1
ATOM 897 C CA . ILE A 1 113 ? -18.055 -1.638 20.641 1.00 86.75 113 ILE A CA 1
ATOM 898 C C . ILE A 1 113 ? -17.965 -1.867 19.127 1.00 86.75 113 ILE A C 1
ATOM 900 O O . ILE A 1 113 ? -17.894 -0.918 18.344 1.00 86.75 113 ILE A O 1
ATOM 904 N N . LYS A 1 114 ? -17.959 -3.137 18.709 1.00 87.19 114 LYS A N 1
ATOM 905 C CA . LYS A 1 114 ? -17.938 -3.536 17.305 1.00 87.19 114 LYS A CA 1
ATOM 906 C C . LYS A 1 114 ? -19.103 -2.894 16.541 1.00 87.19 114 LYS A C 1
ATOM 908 O O . LYS A 1 114 ? -20.237 -2.880 17.012 1.00 87.19 114 LYS A O 1
ATOM 913 N N . GLY A 1 115 ? -18.818 -2.406 15.336 1.00 82.00 115 GLY A N 1
ATOM 914 C CA . GLY A 1 115 ? -19.787 -1.759 14.447 1.00 82.00 115 GLY A CA 1
ATOM 915 C C . GLY A 1 115 ? -19.923 -0.249 14.647 1.00 82.00 115 GLY A C 1
ATOM 916 O O . GLY A 1 115 ? -20.699 0.378 13.934 1.00 82.00 115 GLY A O 1
ATOM 917 N N . GLN A 1 116 ? -19.178 0.350 15.582 1.00 84.56 116 GLN A N 1
ATOM 918 C CA . GLN A 1 116 ? -19.079 1.805 15.667 1.00 84.56 116 GLN A CA 1
ATOM 919 C C . GLN A 1 116 ? -18.130 2.351 14.596 1.00 84.56 116 GLN A C 1
ATOM 921 O O . GLN A 1 116 ? -17.025 1.830 14.396 1.00 84.56 116 GLN A O 1
ATOM 926 N N . SER A 1 117 ? -18.570 3.427 13.948 1.00 85.19 117 SER A N 1
ATOM 927 C CA . SER A 1 117 ? -17.798 4.209 12.991 1.00 85.19 117 SER A CA 1
ATOM 928 C C . SER A 1 117 ? -17.639 5.647 13.477 1.00 85.19 117 SER A C 1
ATOM 930 O O . SER A 1 117 ? -18.567 6.205 14.060 1.00 85.19 117 SER A O 1
ATOM 932 N N . PHE A 1 118 ? -16.491 6.255 13.202 1.00 87.31 118 PHE A N 1
ATOM 933 C CA . PHE A 1 118 ? -16.167 7.626 13.593 1.00 87.31 118 PHE A CA 1
ATOM 934 C C . PHE A 1 118 ? -15.631 8.381 12.385 1.00 87.31 118 PHE A C 1
ATOM 936 O O . PHE A 1 118 ? -14.853 7.816 11.622 1.00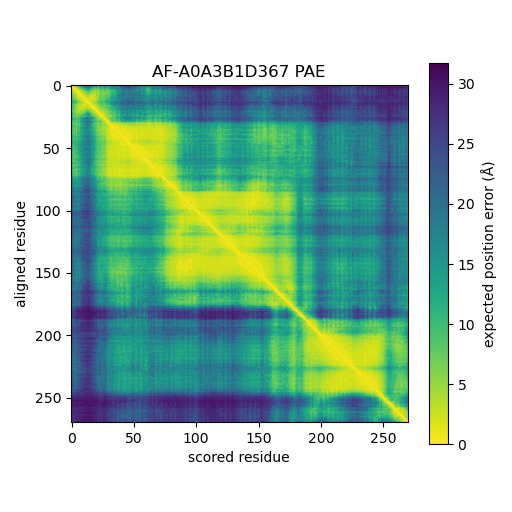 87.31 118 PHE A O 1
ATOM 943 N N . GLU A 1 119 ? -16.010 9.647 12.233 1.00 84.56 119 GLU A N 1
ATOM 944 C CA . GLU A 1 119 ? -15.507 10.525 11.163 1.00 84.56 119 GLU A CA 1
ATOM 945 C C . GLU A 1 119 ? -14.457 11.530 11.671 1.00 84.56 119 GLU A C 1
ATOM 947 O O . GLU A 1 119 ? -13.771 12.168 10.875 1.00 84.56 119 GLU A O 1
ATOM 952 N N . ASP A 1 120 ? -14.298 11.667 12.994 1.00 84.50 120 ASP A N 1
ATOM 953 C CA . ASP A 1 120 ? -13.315 12.554 13.620 1.00 84.50 120 ASP A CA 1
ATOM 954 C C . ASP A 1 120 ? -12.315 11.762 14.479 1.00 84.50 120 ASP A C 1
ATOM 956 O O . ASP A 1 120 ? -12.673 10.997 15.380 1.00 84.50 120 ASP A O 1
ATOM 960 N N . THR A 1 121 ? -11.024 12.015 14.252 1.00 86.25 121 THR A N 1
ATOM 961 C CA . THR A 1 121 ? -9.924 11.505 15.078 1.00 86.25 121 THR A CA 1
ATOM 962 C C . THR A 1 121 ? -10.111 11.831 16.561 1.00 86.25 121 THR A C 1
ATOM 964 O O . THR A 1 121 ? -9.737 11.023 17.411 1.00 86.25 121 THR A O 1
ATOM 967 N N . LYS A 1 122 ? -10.670 12.996 16.910 1.00 87.81 122 LYS A N 1
ATOM 968 C CA . LYS A 1 122 ? -10.863 13.385 18.317 1.00 87.81 122 LYS A CA 1
ATOM 969 C C . LYS A 1 122 ? -11.878 12.498 19.023 1.00 87.81 122 LYS A C 1
ATOM 971 O O . LYS A 1 122 ? -11.623 12.077 20.148 1.00 87.81 122 LYS A O 1
ATOM 976 N N . GLU A 1 123 ? -12.992 12.201 18.363 1.00 89.88 123 GLU A N 1
ATOM 977 C CA . GLU A 1 123 ? -14.034 11.321 18.896 1.00 89.88 123 GLU A CA 1
ATOM 978 C C . GLU A 1 123 ? -13.497 9.902 19.085 1.00 89.88 123 GLU A C 1
ATOM 980 O O . GLU A 1 123 ? -13.669 9.302 20.148 1.00 89.88 123 GLU A O 1
ATOM 985 N N . PHE A 1 124 ? -12.748 9.405 18.097 1.00 90.50 124 PHE A N 1
ATOM 986 C CA . PHE A 1 124 ? -12.120 8.092 18.174 1.00 90.50 124 PHE A CA 1
ATOM 987 C C . PHE A 1 124 ? -11.096 7.992 19.318 1.00 90.50 124 PHE A C 1
ATOM 989 O O . PHE A 1 124 ? -11.093 7.021 20.074 1.00 90.50 124 PHE A O 1
ATOM 996 N N . LEU A 1 125 ? -10.239 9.001 19.504 1.00 89.00 125 LEU A N 1
ATOM 997 C CA . LEU A 1 125 ? -9.276 9.006 20.611 1.00 89.00 125 LEU A CA 1
ATOM 998 C C . LEU A 1 125 ? -9.965 9.113 21.979 1.00 89.00 125 LEU A C 1
ATOM 1000 O O . LEU A 1 125 ? -9.561 8.417 22.912 1.00 89.00 125 LEU A O 1
ATOM 1004 N N . ALA A 1 126 ? -11.030 9.911 22.093 1.00 90.12 126 ALA A N 1
ATOM 1005 C CA . ALA A 1 126 ? -11.822 10.012 23.319 1.00 90.12 126 ALA A CA 1
ATOM 1006 C C . ALA A 1 126 ? -12.470 8.667 23.700 1.00 90.12 126 ALA A C 1
ATOM 1008 O O . ALA A 1 126 ? -12.511 8.305 24.880 1.00 90.12 126 ALA A O 1
ATOM 1009 N N . LEU A 1 127 ? -12.908 7.879 22.713 1.00 90.31 127 LEU A N 1
ATOM 1010 C CA . LEU A 1 127 ? -13.393 6.517 22.935 1.00 90.31 127 LEU A CA 1
ATOM 1011 C C . LEU A 1 127 ? -12.299 5.617 23.526 1.00 90.31 127 LEU A C 1
ATOM 1013 O O . LEU A 1 127 ? -12.543 4.939 24.526 1.00 90.31 127 LEU A O 1
ATOM 1017 N N . LEU A 1 128 ? -11.090 5.621 22.956 1.00 90.88 128 LEU A N 1
ATOM 1018 C CA . LEU A 1 128 ? -9.978 4.810 23.471 1.00 90.88 128 LEU A CA 1
ATOM 1019 C C . LEU A 1 128 ? -9.608 5.193 24.910 1.00 90.88 128 LEU A C 1
ATOM 1021 O O . LEU A 1 128 ? -9.334 4.315 25.735 1.00 90.88 128 LEU A O 1
ATOM 1025 N N . GLU A 1 129 ? -9.660 6.486 25.235 1.00 90.50 129 GLU A N 1
ATOM 1026 C CA . GLU A 1 129 ? -9.473 6.970 26.603 1.00 90.50 129 GLU A CA 1
ATOM 1027 C C . GLU A 1 129 ? -10.569 6.463 27.549 1.00 90.50 129 GLU A C 1
ATOM 1029 O O . GLU A 1 129 ? -10.249 6.000 28.649 1.00 90.50 129 GLU A O 1
ATOM 1034 N N . SER A 1 130 ? -11.836 6.471 27.118 1.00 89.50 130 SER A N 1
ATOM 1035 C CA . SER A 1 130 ? -12.968 5.953 27.905 1.00 89.50 130 SER A CA 1
ATOM 1036 C C . SER A 1 130 ? -12.854 4.449 28.197 1.00 89.50 130 SER A C 1
ATOM 1038 O O . SER A 1 130 ? -13.215 3.994 29.282 1.00 89.50 130 SER A O 1
ATOM 1040 N N . LEU A 1 131 ? -12.244 3.688 27.281 1.00 88.38 131 LEU A N 1
ATOM 1041 C CA . LEU A 1 131 ? -11.927 2.267 27.450 1.00 88.38 131 LEU A CA 1
ATOM 1042 C C . LEU A 1 131 ? -10.658 2.019 28.283 1.00 88.38 131 LEU A C 1
ATOM 1044 O O . LEU A 1 131 ? -10.216 0.879 28.423 1.00 88.38 131 LEU A O 1
ATOM 1048 N N . SER A 1 132 ? -10.054 3.070 28.846 1.00 89.44 132 SER A N 1
ATOM 1049 C CA . SER A 1 132 ? -8.802 3.006 29.611 1.00 89.44 132 SER A CA 1
ATOM 1050 C C . SER A 1 132 ? -7.604 2.459 28.816 1.00 89.44 132 SER A C 1
ATOM 1052 O O . SER A 1 132 ? -6.632 1.973 29.404 1.00 89.44 132 SER A O 1
ATOM 1054 N N . ILE A 1 133 ? -7.623 2.576 27.485 1.00 90.06 133 ILE A N 1
ATOM 1055 C CA . ILE A 1 133 ? -6.537 2.142 26.600 1.00 90.06 133 ILE A CA 1
ATOM 1056 C C . ILE A 1 133 ? -5.524 3.280 26.486 1.00 90.06 133 ILE A C 1
ATOM 1058 O O . ILE A 1 133 ? -5.707 4.231 25.735 1.00 90.06 133 ILE A O 1
ATOM 1062 N N . LYS A 1 134 ? -4.437 3.192 27.259 1.00 89.12 134 LYS A N 1
ATOM 1063 C CA . LYS A 1 134 ? -3.419 4.259 27.355 1.00 89.12 134 LYS A CA 1
ATOM 1064 C C . LYS A 1 134 ? -2.064 3.866 26.775 1.00 89.12 134 LYS A C 1
ATOM 1066 O O . LYS A 1 134 ? -1.189 4.712 26.594 1.00 89.12 134 LYS A O 1
ATOM 1071 N N . GLN A 1 135 ? -1.839 2.579 26.520 1.00 89.88 135 GLN A N 1
ATOM 1072 C CA . GLN A 1 135 ? -0.547 2.102 26.043 1.00 89.88 135 GLN A CA 1
ATOM 1073 C C . GLN A 1 135 ? -0.348 2.516 24.584 1.00 89.88 135 GLN A C 1
ATOM 1075 O O . GLN A 1 135 ? -1.156 2.181 23.722 1.00 89.88 135 GLN A O 1
ATOM 1080 N N . LYS A 1 136 ? 0.773 3.191 24.296 1.00 89.44 136 LYS A N 1
ATOM 1081 C CA . LYS A 1 136 ? 1.093 3.715 22.956 1.00 89.44 136 LYS A CA 1
ATOM 1082 C C . LYS A 1 136 ? 0.997 2.661 21.851 1.00 89.44 136 LYS A C 1
ATOM 1084 O O . LYS A 1 136 ? 0.472 2.956 20.785 1.00 89.44 136 LYS A O 1
ATOM 1089 N N . TYR A 1 137 ? 1.490 1.447 22.106 1.00 89.31 137 TYR A N 1
ATOM 1090 C CA . TYR A 1 137 ? 1.431 0.365 21.121 1.00 89.31 13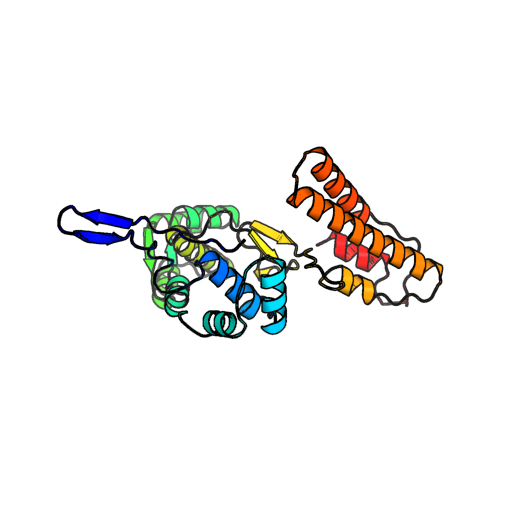7 TYR A CA 1
ATOM 1091 C C . TYR A 1 137 ? -0.016 -0.076 20.850 1.00 89.31 137 TYR A C 1
ATOM 1093 O O . TYR A 1 137 ? -0.382 -0.237 19.694 1.00 89.31 137 TYR A O 1
ATOM 1101 N N . ALA A 1 138 ? -0.848 -0.197 21.892 1.00 89.94 138 ALA A N 1
ATOM 1102 C CA . ALA A 1 138 ? -2.242 -0.609 21.760 1.00 89.94 138 ALA A CA 1
ATOM 1103 C C . ALA A 1 138 ? -3.052 0.448 21.005 1.00 89.94 138 ALA A C 1
ATOM 1105 O O . ALA A 1 138 ? -3.748 0.112 20.055 1.00 89.94 138 ALA A O 1
ATOM 1106 N N . ILE A 1 139 ? -2.883 1.728 21.359 1.00 90.69 139 ILE A N 1
ATOM 1107 C CA . ILE A 1 139 ? -3.500 2.850 20.640 1.00 90.69 139 ILE A CA 1
ATOM 1108 C C . ILE A 1 139 ? -3.093 2.820 19.166 1.00 90.69 139 ILE A C 1
ATOM 1110 O O . ILE A 1 139 ? -3.963 2.884 18.303 1.00 90.69 139 ILE A O 1
ATOM 1114 N N . LYS A 1 140 ? -1.796 2.670 18.861 1.00 89.81 140 LYS A N 1
ATOM 1115 C CA . LYS A 1 140 ? -1.306 2.581 17.479 1.00 89.81 140 LYS A CA 1
ATOM 1116 C C . LYS A 1 140 ? -1.976 1.429 16.723 1.00 89.81 140 LYS A C 1
ATOM 1118 O O . LYS A 1 140 ? -2.577 1.669 15.683 1.00 89.81 140 LYS A O 1
ATOM 1123 N N . THR A 1 141 ? -1.917 0.208 17.256 1.00 89.75 141 THR A N 1
ATOM 1124 C CA . THR A 1 141 ? -2.476 -0.983 16.600 1.00 89.75 141 THR A CA 1
ATOM 1125 C C . THR A 1 141 ? -3.987 -0.876 16.410 1.00 89.75 141 THR A C 1
ATOM 1127 O O . THR A 1 141 ? -4.486 -1.235 15.349 1.00 89.75 141 THR A O 1
ATOM 1130 N N . ILE A 1 142 ? -4.718 -0.360 17.403 1.00 92.06 142 ILE A N 1
ATOM 1131 C CA . ILE A 1 142 ? -6.173 -0.193 17.316 1.00 92.06 142 ILE A CA 1
ATOM 1132 C C . ILE A 1 142 ? -6.547 0.889 16.300 1.00 92.06 142 ILE A C 1
ATOM 1134 O O . ILE A 1 142 ? -7.480 0.706 15.526 1.00 92.06 142 ILE A O 1
ATOM 1138 N N . THR A 1 143 ? -5.793 1.989 16.263 1.00 91.25 143 THR A N 1
ATOM 1139 C CA . THR A 1 143 ? -6.001 3.068 15.289 1.00 91.25 143 THR A CA 1
ATOM 1140 C C . THR A 1 143 ? -5.749 2.577 13.866 1.00 91.25 143 THR A C 1
ATOM 1142 O O . THR A 1 143 ? -6.586 2.789 12.995 1.00 91.25 143 THR A O 1
ATOM 1145 N N . GLU A 1 144 ? -4.639 1.871 13.627 1.00 89.31 144 GLU A N 1
ATOM 1146 C CA . GLU A 1 144 ? -4.351 1.248 12.327 1.00 89.31 144 GLU A CA 1
ATOM 1147 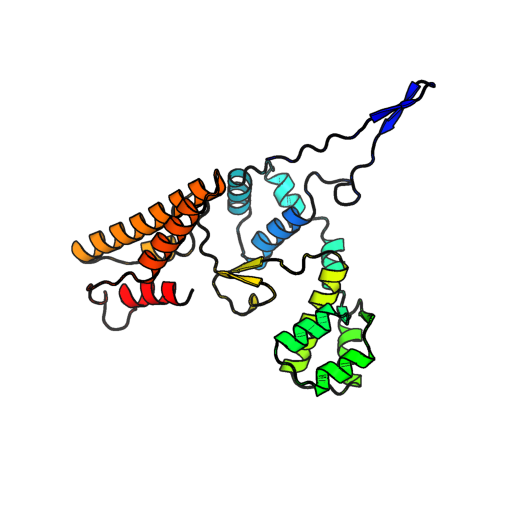C C . GLU A 1 144 ? -5.456 0.273 11.912 1.00 89.31 144 GLU A C 1
ATOM 1149 O O . GLU A 1 144 ? -5.941 0.337 10.785 1.00 89.31 144 GLU A O 1
ATOM 1154 N N . ALA A 1 145 ? -5.894 -0.593 12.829 1.00 90.44 145 ALA A N 1
ATOM 1155 C CA . ALA A 1 145 ? -6.962 -1.550 12.573 1.00 90.44 145 ALA A CA 1
ATOM 1156 C C . ALA A 1 145 ? -8.283 -0.865 12.199 1.00 90.44 145 ALA A C 1
ATOM 1158 O O . ALA A 1 145 ? -8.948 -1.306 11.268 1.00 90.44 145 ALA A O 1
ATOM 1159 N N . ALA A 1 146 ? -8.653 0.206 12.908 1.00 92.19 146 ALA A N 1
ATOM 1160 C CA . ALA A 1 146 ? -9.896 0.931 12.671 1.00 92.19 146 ALA A CA 1
ATOM 1161 C C . ALA A 1 146 ? -9.879 1.700 11.341 1.00 92.19 146 ALA A C 1
ATOM 1163 O O . ALA A 1 146 ? -10.879 1.717 10.626 1.00 92.19 146 ALA A O 1
ATOM 1164 N N . LEU A 1 147 ? -8.734 2.290 10.981 1.00 89.94 147 LEU A N 1
ATOM 1165 C CA . LEU A 1 147 ? -8.530 2.916 9.672 1.00 89.94 147 LEU A CA 1
ATOM 1166 C C . LEU A 1 147 ? -8.648 1.882 8.546 1.00 89.94 147 LEU A C 1
ATOM 1168 O O . LEU A 1 147 ? -9.368 2.097 7.576 1.00 89.94 147 LEU A O 1
ATOM 1172 N N . LEU A 1 148 ? -7.979 0.732 8.684 1.00 87.88 148 LEU A N 1
ATOM 1173 C CA . LEU A 1 148 ? -8.081 -0.345 7.698 1.00 87.88 148 LEU A CA 1
ATOM 1174 C C . LEU A 1 148 ? -9.507 -0.895 7.614 1.00 87.88 148 LEU A C 1
ATOM 1176 O O . LEU A 1 148 ? -10.000 -1.107 6.514 1.00 87.88 148 LEU A O 1
ATOM 1180 N N . GLY A 1 149 ? -10.187 -1.068 8.749 1.00 89.25 149 GLY A N 1
ATOM 1181 C CA . GLY A 1 149 ? -11.583 -1.493 8.798 1.00 89.25 149 GLY A CA 1
ATOM 1182 C C . GLY A 1 149 ? -12.487 -0.578 7.974 1.00 89.25 149 GLY A C 1
ATOM 1183 O O . GLY A 1 149 ? -13.252 -1.077 7.150 1.00 89.25 149 GLY A O 1
ATOM 1184 N N . HIS A 1 150 ? -12.338 0.741 8.131 1.00 90.12 150 HIS A N 1
ATOM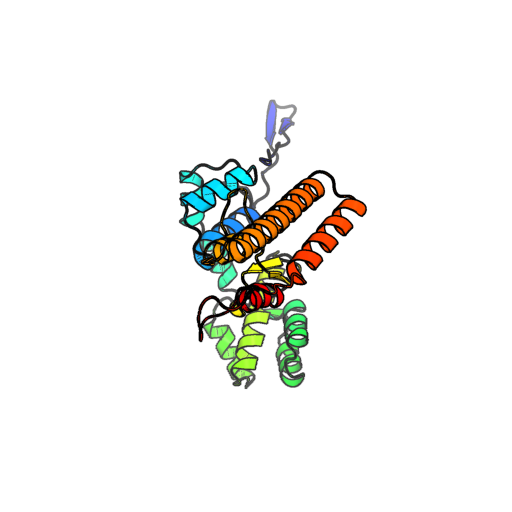 1185 C CA . HIS A 1 150 ? -13.080 1.732 7.350 1.00 90.12 150 HIS A CA 1
ATOM 1186 C C . HIS A 1 150 ? -12.766 1.647 5.849 1.00 90.12 150 HIS A C 1
ATOM 1188 O O . HIS A 1 150 ? -13.680 1.611 5.030 1.00 90.12 150 HIS A O 1
ATOM 1194 N N . LEU A 1 151 ? -11.485 1.547 5.477 1.00 85.31 151 LEU A N 1
ATOM 1195 C CA . LEU A 1 151 ? -11.076 1.454 4.071 1.00 85.31 151 LEU A CA 1
ATOM 1196 C C . LEU A 1 151 ? -11.599 0.182 3.388 1.00 85.31 151 LEU A C 1
ATOM 1198 O O . LEU A 1 151 ? -12.050 0.244 2.245 1.00 85.31 151 LEU A O 1
ATOM 1202 N N . ILE A 1 152 ? -11.547 -0.967 4.068 1.00 84.56 152 ILE A N 1
ATOM 1203 C CA . ILE A 1 152 ? -12.057 -2.242 3.541 1.00 84.56 152 ILE A CA 1
ATOM 1204 C C . ILE A 1 152 ? -13.575 -2.182 3.347 1.00 84.56 152 ILE A C 1
ATOM 1206 O O . ILE A 1 152 ? -14.075 -2.599 2.305 1.00 84.56 152 ILE A O 1
ATOM 1210 N N . GLU A 1 153 ? -14.308 -1.609 4.304 1.00 85.00 153 GLU A N 1
ATOM 1211 C CA . GLU A 1 153 ? -15.756 -1.403 4.181 1.00 85.00 153 GLU A CA 1
ATOM 1212 C C . GLU A 1 153 ? -16.109 -0.422 3.051 1.00 85.00 153 GLU A C 1
ATOM 1214 O O . GLU A 1 153 ? -17.081 -0.630 2.327 1.00 85.00 153 GLU A O 1
ATOM 1219 N N . GLY A 1 154 ? -15.254 0.580 2.820 1.00 79.44 154 GLY A N 1
ATOM 1220 C CA . GLY A 1 154 ? -15.303 1.478 1.663 1.00 79.44 154 GLY A CA 1
ATOM 1221 C C . GLY A 1 154 ? -14.938 0.824 0.321 1.00 79.44 154 GLY A C 1
ATOM 1222 O O . GLY A 1 154 ? -14.989 1.487 -0.715 1.00 79.44 154 GLY A O 1
ATOM 1223 N N . GLY A 1 155 ? -14.590 -0.468 0.302 1.00 77.56 155 GLY A N 1
ATOM 1224 C CA . GLY A 1 155 ? -14.313 -1.236 -0.914 1.00 77.56 155 GLY A CA 1
ATOM 1225 C C . GLY A 1 155 ? -12.830 -1.413 -1.251 1.00 77.56 155 GLY A C 1
ATOM 1226 O O . GLY A 1 155 ? -12.509 -1.874 -2.351 1.00 77.56 155 GLY A O 1
ATOM 1227 N N . MET A 1 156 ? -11.908 -1.077 -0.341 1.00 77.81 156 MET A N 1
ATOM 1228 C CA . MET A 1 156 ? -10.499 -1.440 -0.503 1.00 77.81 156 MET A CA 1
ATOM 1229 C C . MET A 1 156 ? -10.344 -2.973 -0.449 1.00 77.81 156 MET A C 1
ATOM 1231 O O . MET A 1 156 ? -10.919 -3.621 0.423 1.00 77.81 156 MET A O 1
ATOM 1235 N N . PRO A 1 157 ? -9.565 -3.593 -1.354 1.00 74.12 157 PRO A N 1
ATOM 1236 C CA . PRO A 1 157 ? -9.362 -5.036 -1.320 1.00 74.12 157 PRO A CA 1
ATOM 1237 C C . PRO A 1 157 ? -8.500 -5.452 -0.121 1.00 74.12 157 PRO A C 1
ATOM 1239 O O . PRO A 1 157 ? -7.411 -4.919 0.091 1.00 74.12 157 PRO A O 1
ATOM 1242 N N . GLU A 1 158 ? -8.942 -6.470 0.620 1.00 74.00 158 GLU A N 1
ATOM 1243 C CA . GLU A 1 158 ? -8.243 -7.000 1.807 1.00 74.00 158 GLU A CA 1
ATOM 1244 C C . GLU A 1 158 ? -6.826 -7.507 1.521 1.00 74.00 158 GLU A C 1
ATOM 1246 O O . GLU A 1 158 ? -5.952 -7.485 2.388 1.00 74.00 158 GLU A O 1
ATOM 1251 N N . ASN A 1 159 ? -6.594 -7.964 0.292 1.00 70.69 159 ASN A N 1
ATOM 1252 C CA . ASN A 1 159 ? -5.325 -8.492 -0.189 1.00 70.69 159 ASN A CA 1
ATOM 1253 C C . ASN A 1 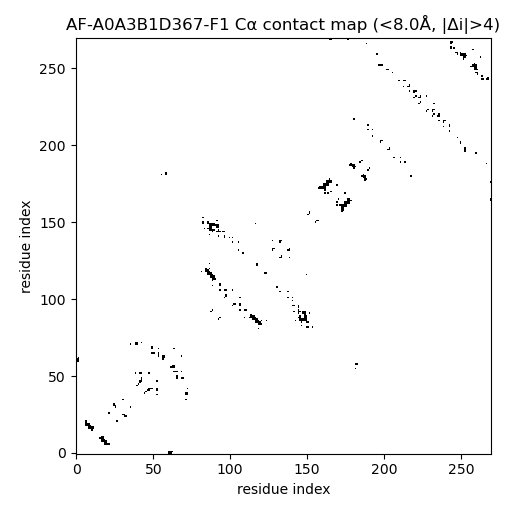159 ? -4.501 -7.454 -0.966 1.00 70.69 159 ASN A C 1
ATOM 1255 O O . ASN A 1 159 ? -3.656 -7.837 -1.780 1.00 70.69 159 ASN A O 1
ATOM 1259 N N . MET A 1 160 ? -4.747 -6.157 -0.753 1.00 69.75 160 MET A N 1
ATOM 1260 C CA . MET A 1 160 ? -3.927 -5.108 -1.348 1.00 69.75 160 MET A CA 1
ATOM 1261 C C . MET A 1 160 ? -2.454 -5.322 -0.987 1.00 69.75 160 MET A C 1
ATOM 1263 O O . MET A 1 160 ? -2.085 -5.421 0.185 1.00 69.75 160 MET A O 1
ATOM 1267 N N . VAL A 1 161 ? -1.617 -5.392 -2.023 1.00 64.38 161 VAL A N 1
ATOM 1268 C CA . VAL A 1 161 ? -0.170 -5.531 -1.877 1.00 64.38 161 VAL A CA 1
ATOM 1269 C C . VAL A 1 161 ? 0.462 -4.144 -1.854 1.00 64.38 161 VAL A C 1
ATOM 1271 O O . VAL A 1 161 ? 0.357 -3.398 -2.830 1.00 64.38 161 VAL A O 1
ATOM 1274 N N . ILE A 1 162 ? 1.131 -3.806 -0.756 1.00 65.88 162 ILE A N 1
ATOM 1275 C CA . ILE A 1 162 ? 1.941 -2.596 -0.625 1.00 65.88 162 ILE A CA 1
ATOM 1276 C C . ILE A 1 162 ? 3.368 -2.936 -1.029 1.00 65.88 162 ILE A C 1
ATOM 1278 O O . ILE A 1 162 ? 3.964 -3.864 -0.495 1.00 65.88 162 ILE A O 1
ATOM 1282 N N . LEU A 1 163 ? 3.913 -2.181 -1.977 1.00 62.78 163 LEU A N 1
ATOM 1283 C CA . LEU A 1 163 ? 5.260 -2.387 -2.491 1.00 62.78 163 LEU A CA 1
ATOM 1284 C C . LEU A 1 163 ? 6.205 -1.305 -1.948 1.00 62.78 163 LEU A C 1
ATOM 1286 O O . LEU A 1 163 ? 6.053 -0.142 -2.319 1.00 62.78 163 LEU A O 1
ATOM 1290 N N . SER A 1 164 ? 7.204 -1.657 -1.132 1.00 63.25 164 SER A N 1
ATOM 1291 C CA . SER A 1 164 ? 8.221 -0.691 -0.668 1.00 63.25 164 SER A CA 1
ATOM 1292 C C . SER A 1 164 ? 9.591 -1.323 -0.384 1.00 63.25 164 SER A C 1
ATOM 1294 O O . SER A 1 164 ? 9.711 -2.541 -0.308 1.00 63.25 164 SER A O 1
ATOM 1296 N N . ASP A 1 165 ? 10.623 -0.492 -0.206 1.00 60.94 165 ASP A N 1
ATOM 1297 C CA . ASP A 1 165 ? 12.023 -0.896 0.058 1.00 60.94 165 ASP A CA 1
ATOM 1298 C C . ASP A 1 165 ? 12.231 -1.285 1.535 1.00 60.94 165 ASP A C 1
ATOM 1300 O O . ASP A 1 165 ? 12.974 -0.626 2.254 1.00 60.94 165 ASP A O 1
ATOM 1304 N N . ASP A 1 166 ? 11.432 -2.234 2.035 1.00 57.34 166 ASP A N 1
ATOM 1305 C CA . ASP A 1 166 ? 11.412 -2.707 3.439 1.00 57.34 166 ASP A CA 1
ATOM 1306 C C . ASP A 1 166 ? 11.266 -1.622 4.529 1.00 57.34 166 ASP A C 1
ATOM 1308 O O . ASP A 1 166 ? 11.510 -1.830 5.717 1.00 57.34 166 ASP A O 1
ATOM 1312 N N . ALA A 1 167 ? 10.844 -0.411 4.162 1.00 59.59 167 ALA A N 1
ATOM 1313 C CA . ALA A 1 167 ? 10.583 0.623 5.150 1.00 59.59 167 ALA A CA 1
ATOM 1314 C C . ALA A 1 167 ? 9.424 0.180 6.063 1.00 59.59 167 ALA A C 1
ATOM 1316 O O . ALA A 1 167 ? 8.267 0.163 5.644 1.00 59.59 167 ALA A O 1
ATOM 1317 N N . GLY A 1 168 ? 9.733 -0.133 7.328 1.00 58.16 168 GLY A N 1
ATOM 1318 C CA . GLY A 1 168 ? 8.804 -0.753 8.286 1.00 58.16 168 GLY A CA 1
ATOM 1319 C C . GLY A 1 168 ? 7.495 0.007 8.541 1.00 58.16 168 GLY A C 1
ATOM 1320 O O . GLY A 1 168 ? 6.533 -0.574 9.032 1.00 58.16 168 GLY A O 1
ATOM 1321 N N . GLN A 1 169 ? 7.413 1.284 8.158 1.00 61.41 169 GLN A N 1
ATOM 1322 C CA . GLN A 1 169 ? 6.166 2.061 8.136 1.00 61.41 169 GLN A CA 1
ATOM 1323 C C . GLN A 1 169 ? 5.131 1.561 7.107 1.00 61.41 169 GLN A C 1
ATOM 1325 O O . GLN A 1 169 ? 3.958 1.897 7.218 1.00 61.41 169 GLN A O 1
ATOM 1330 N N . PHE A 1 170 ? 5.552 0.767 6.119 1.00 65.25 170 PHE A N 1
ATOM 1331 C CA . PHE A 1 170 ? 4.699 0.148 5.101 1.00 65.25 170 PHE A CA 1
ATOM 1332 C C . PHE A 1 170 ? 4.451 -1.342 5.354 1.00 65.25 170 PHE A C 1
ATOM 1334 O O . PHE A 1 170 ? 3.807 -1.987 4.530 1.00 65.25 170 PHE A O 1
ATOM 1341 N N . ASN A 1 171 ? 4.912 -1.887 6.487 1.00 67.94 171 ASN A N 1
ATOM 1342 C CA . ASN A 1 171 ? 4.641 -3.267 6.892 1.00 67.94 171 ASN A CA 1
ATOM 1343 C C . ASN A 1 171 ? 3.206 -3.422 7.437 1.00 67.94 171 ASN A C 1
ATOM 1345 O O . ASN A 1 171 ? 2.973 -3.812 8.581 1.00 67.94 171 ASN A O 1
ATOM 1349 N N . VAL A 1 172 ? 2.238 -3.051 6.606 1.00 64.12 172 VAL A N 1
ATOM 1350 C CA . VAL A 1 172 ? 0.802 -3.208 6.824 1.00 64.12 172 VAL A CA 1
ATOM 1351 C C . VAL A 1 172 ? 0.235 -4.013 5.649 1.00 64.12 172 VAL A C 1
ATOM 1353 O O . VAL A 1 172 ? 0.768 -3.960 4.542 1.00 64.12 172 VAL A O 1
ATOM 1356 N N . LEU A 1 173 ? -0.838 -4.776 5.878 1.00 71.56 173 LEU A N 1
ATOM 1357 C CA . LEU A 1 173 ? -1.452 -5.667 4.875 1.00 71.56 173 LEU A CA 1
ATOM 1358 C C . LEU A 1 173 ? -0.493 -6.751 4.336 1.00 71.56 173 LEU A C 1
ATOM 1360 O O . LEU A 1 173 ? 0.131 -7.473 5.120 1.00 71.56 173 LEU A O 1
ATOM 1364 N N . VAL A 1 174 ? -0.457 -6.937 3.012 1.00 64.75 174 VAL A N 1
ATOM 1365 C CA . VAL A 1 174 ? 0.500 -7.788 2.302 1.00 64.75 174 VAL A CA 1
ATOM 1366 C C . VAL A 1 174 ? 1.613 -6.883 1.797 1.00 64.75 174 VAL A C 1
ATOM 1368 O O . VAL A 1 174 ? 1.385 -6.043 0.933 1.00 64.75 174 VAL A O 1
ATOM 1371 N N . HIS A 1 175 ? 2.818 -7.051 2.326 1.00 64.31 175 HIS A N 1
ATOM 1372 C CA . HIS A 1 175 ? 3.971 -6.266 1.905 1.00 64.31 175 HIS A CA 1
ATOM 1373 C C . HIS A 1 175 ? 4.804 -7.038 0.880 1.00 64.31 175 HIS A C 1
ATOM 1375 O O . HIS A 1 175 ? 5.089 -8.222 1.060 1.00 64.31 175 HIS A O 1
ATOM 1381 N N . ALA A 1 176 ? 5.148 -6.378 -0.221 1.00 60.38 176 ALA A N 1
ATOM 1382 C CA . ALA A 1 176 ? 6.094 -6.862 -1.209 1.00 60.38 176 ALA A CA 1
ATOM 1383 C C . ALA A 1 176 ? 7.307 -5.930 -1.240 1.00 60.38 176 ALA A C 1
ATOM 1385 O O . ALA A 1 176 ? 7.182 -4.704 -1.240 1.00 60.38 176 ALA A O 1
ATOM 1386 N N . LEU A 1 177 ? 8.491 -6.519 -1.327 1.00 61.84 177 LEU A N 1
ATOM 1387 C CA . LEU A 1 177 ? 9.737 -5.769 -1.359 1.00 61.84 177 LEU A CA 1
ATOM 1388 C C . LEU A 1 177 ? 9.932 -5.162 -2.752 1.00 61.84 177 LEU A C 1
ATOM 1390 O O . LEU A 1 177 ? 9.692 -5.814 -3.777 1.00 61.84 177 LEU A O 1
ATOM 1394 N N . CYS A 1 178 ? 10.301 -3.88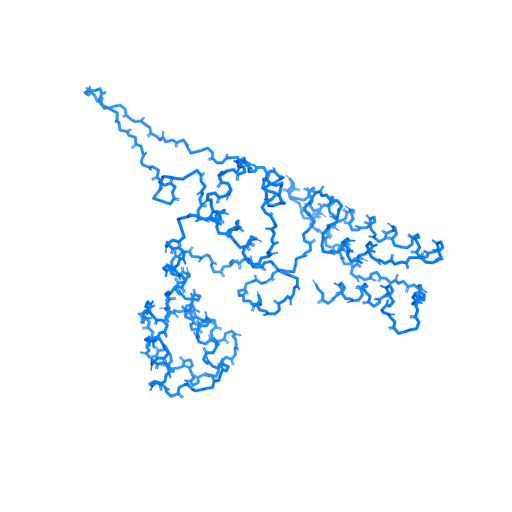0 -2.819 1.00 61.56 178 CYS A N 1
ATOM 1395 C CA . CYS A 1 178 ? 10.357 -3.158 -4.087 1.00 61.56 178 CYS A CA 1
ATOM 1396 C C . CYS A 1 178 ? 11.610 -3.502 -4.906 1.00 61.56 178 CYS A C 1
ATOM 1398 O O . CYS A 1 178 ? 12.564 -2.742 -5.023 1.00 61.56 178 CYS A O 1
ATOM 1400 N N . TRP A 1 179 ? 11.560 -4.642 -5.585 1.00 54.75 179 TRP A N 1
ATOM 1401 C CA . TRP A 1 179 ? 12.575 -5.032 -6.562 1.00 54.75 179 TRP A CA 1
ATOM 1402 C C . TRP A 1 179 ? 12.353 -4.410 -7.950 1.00 54.75 179 TRP A C 1
ATOM 1404 O O . TRP A 1 179 ? 13.166 -4.628 -8.844 1.00 54.75 179 TRP A O 1
ATOM 1414 N N . ILE A 1 180 ? 11.252 -3.667 -8.162 1.00 48.22 180 ILE A N 1
ATOM 1415 C CA . ILE A 1 180 ? 10.752 -3.331 -9.506 1.00 48.22 180 ILE A CA 1
ATOM 1416 C C . ILE A 1 180 ? 11.760 -2.509 -10.331 1.00 48.22 180 ILE A C 1
ATOM 1418 O O . ILE A 1 180 ? 11.988 -1.330 -10.042 1.00 48.22 180 ILE A O 1
ATOM 1422 N N . PRO A 1 181 ? 12.237 -3.071 -11.460 1.00 45.72 181 PRO A N 1
ATOM 1423 C CA . PRO A 1 181 ? 12.849 -2.338 -12.555 1.00 45.72 181 PRO A CA 1
ATOM 1424 C C . PRO A 1 181 ? 11.750 -1.966 -13.567 1.00 45.72 181 PRO A C 1
ATOM 1426 O O . PRO A 1 181 ? 11.178 -2.827 -14.245 1.00 45.72 181 PRO A O 1
ATOM 1429 N N . ALA A 1 182 ? 11.435 -0.680 -13.700 1.00 37.69 182 ALA A N 1
ATOM 1430 C CA . ALA A 1 182 ? 10.629 -0.187 -14.817 1.00 37.69 182 ALA A CA 1
ATOM 1431 C C . ALA A 1 182 ? 11.572 0.181 -15.974 1.00 37.69 182 ALA A C 1
ATOM 1433 O O . ALA A 1 182 ? 12.247 1.201 -15.903 1.00 37.69 182 ALA A O 1
ATOM 1434 N N . TYR A 1 183 ? 11.695 -0.755 -16.929 1.00 39.97 183 TYR A N 1
ATOM 1435 C CA . TYR A 1 183 ? 12.155 -0.709 -18.336 1.00 39.97 183 TYR A CA 1
ATOM 1436 C C . TYR A 1 183 ? 13.375 0.136 -18.771 1.00 39.97 183 TYR A C 1
ATOM 1438 O O . TYR A 1 183 ? 13.782 0.030 -19.929 1.00 39.97 183 TYR A O 1
ATOM 1446 N N . ARG A 1 184 ? 14.046 0.846 -17.863 1.00 37.22 184 ARG A N 1
ATOM 1447 C CA . ARG A 1 184 ? 15.301 1.583 -18.056 1.00 37.22 184 ARG A CA 1
ATOM 1448 C C . ARG A 1 184 ? 16.355 1.095 -17.050 1.00 37.22 184 ARG A C 1
ATOM 1450 O O . ARG A 1 184 ? 15.978 0.734 -15.934 1.00 37.22 184 ARG A O 1
ATOM 1457 N N . PRO A 1 185 ? 17.656 1.148 -17.387 1.00 37.34 185 PRO A N 1
ATOM 1458 C CA . PRO A 1 185 ? 18.718 0.945 -16.411 1.00 37.34 185 PRO A CA 1
ATOM 1459 C C . PRO A 1 185 ? 18.568 1.936 -15.246 1.00 37.34 185 PRO A C 1
ATOM 1461 O O . PRO A 1 185 ? 18.568 3.151 -15.455 1.00 37.34 185 PRO A O 1
ATOM 1464 N N . GLY A 1 186 ? 18.423 1.426 -14.023 1.00 44.31 186 GLY A N 1
ATOM 1465 C CA . GLY A 1 186 ? 18.673 2.174 -12.795 1.00 44.31 186 GLY A CA 1
ATOM 1466 C C . GLY A 1 186 ? 17.468 2.543 -11.926 1.00 44.31 186 GLY A C 1
ATOM 1467 O O . GLY A 1 186 ? 17.197 3.736 -11.751 1.00 44.31 186 GLY A O 1
ATOM 1468 N N . ARG A 1 187 ? 16.856 1.578 -11.216 1.00 51.53 187 ARG A N 1
ATOM 1469 C CA . ARG A 1 187 ? 16.214 1.872 -9.911 1.00 51.53 187 ARG A CA 1
ATOM 1470 C C . ARG A 1 187 ? 16.157 0.680 -8.929 1.00 51.53 187 ARG A C 1
ATOM 1472 O O . ARG A 1 187 ? 16.124 -0.469 -9.343 1.00 51.53 187 ARG A O 1
ATOM 1479 N N . HIS A 1 188 ? 16.265 1.033 -7.640 1.00 52.34 188 HIS A N 1
ATOM 1480 C CA . HIS A 1 188 ? 16.636 0.267 -6.428 1.00 52.34 188 HIS A CA 1
ATOM 1481 C C . HIS A 1 188 ? 17.861 -0.651 -6.540 1.00 52.34 188 HIS A C 1
ATOM 1483 O O . HIS A 1 188 ? 18.966 -0.182 -6.255 1.00 52.34 188 HIS A O 1
ATOM 1489 N N . VAL A 1 189 ? 17.718 -1.900 -6.987 1.00 54.44 189 VAL A N 1
ATOM 1490 C CA . VAL A 1 189 ? 18.824 -2.879 -6.970 1.00 54.44 189 VAL A CA 1
ATOM 1491 C C . VAL A 1 189 ? 19.971 -2.448 -7.887 1.00 54.44 189 VAL A C 1
ATOM 1493 O O . VAL A 1 189 ? 21.097 -2.265 -7.431 1.00 54.44 189 VAL A O 1
ATOM 1496 N N . GLU A 1 190 ? 19.690 -2.161 -9.162 1.00 57.62 190 GLU A N 1
ATOM 1497 C CA . GLU A 1 190 ? 20.729 -1.760 -10.122 1.00 57.62 190 GLU A CA 1
ATOM 1498 C C . GLU A 1 190 ? 21.428 -0.457 -9.718 1.00 57.62 190 GLU A C 1
ATOM 1500 O O . GLU A 1 190 ? 22.639 -0.338 -9.856 1.00 57.62 190 GLU A O 1
ATOM 1505 N N . ARG A 1 191 ? 20.697 0.520 -9.168 1.00 58.97 191 ARG A N 1
ATOM 1506 C CA . ARG A 1 191 ? 21.297 1.781 -8.704 1.00 58.97 191 ARG A CA 1
ATOM 1507 C C . ARG A 1 191 ? 22.257 1.547 -7.538 1.00 58.97 191 ARG A C 1
ATOM 1509 O O . ARG A 1 191 ? 23.281 2.220 -7.454 1.00 58.97 191 ARG A O 1
ATOM 1516 N N . ASN A 1 192 ? 21.917 0.643 -6.626 1.00 59.38 192 ASN A N 1
ATOM 1517 C CA . ASN A 1 192 ? 22.800 0.287 -5.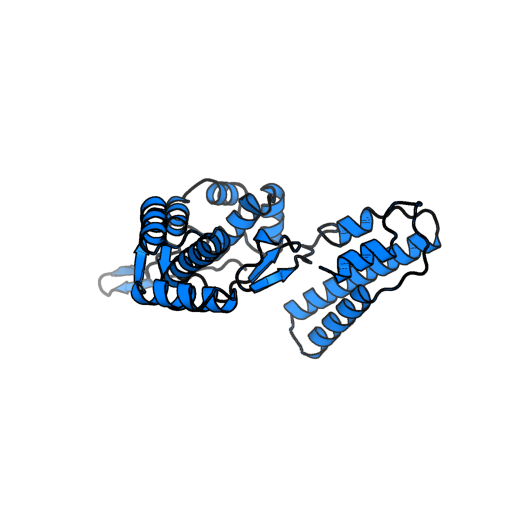521 1.00 59.38 192 ASN A CA 1
ATOM 1518 C C . ASN A 1 192 ? 24.025 -0.494 -6.017 1.00 59.38 192 ASN A C 1
ATOM 1520 O O . ASN A 1 192 ? 25.125 -0.225 -5.537 1.00 59.38 192 ASN A O 1
ATOM 1524 N N . LEU A 1 193 ? 23.862 -1.349 -7.033 1.00 64.06 193 LEU A N 1
ATOM 1525 C CA . LEU A 1 193 ? 24.955 -2.081 -7.680 1.00 64.06 193 LEU A CA 1
ATOM 1526 C C . LEU A 1 193 ? 25.875 -1.175 -8.522 1.00 64.06 193 LEU A C 1
ATOM 1528 O O . LEU A 1 193 ? 27.089 -1.276 -8.420 1.00 64.06 193 LEU A O 1
ATOM 1532 N N . GLN A 1 194 ? 25.344 -0.217 -9.284 1.00 63.06 194 GLN A N 1
ATOM 1533 C CA . GLN A 1 194 ? 26.143 0.731 -10.081 1.00 63.06 194 GLN A CA 1
ATOM 1534 C C . GLN A 1 194 ? 26.958 1.717 -9.227 1.00 63.06 194 GLN A C 1
ATOM 1536 O O . GLN A 1 194 ? 27.944 2.278 -9.695 1.00 63.06 194 GLN A O 1
ATOM 1541 N N . LYS A 1 195 ? 26.570 1.943 -7.964 1.00 60.91 195 LYS A N 1
ATOM 1542 C CA . LYS A 1 195 ? 27.358 2.746 -7.009 1.00 60.91 195 LYS A CA 1
ATOM 1543 C C . LYS A 1 195 ? 28.607 2.013 -6.506 1.00 60.91 195 LYS A C 1
ATOM 1545 O O . LYS A 1 195 ? 29.426 2.618 -5.804 1.00 60.91 195 LYS A O 1
ATOM 1550 N N . ILE A 1 196 ? 28.749 0.723 -6.808 1.00 65.19 196 ILE A N 1
ATOM 1551 C CA . ILE A 1 196 ? 29.893 -0.077 -6.387 1.00 65.19 196 ILE A CA 1
ATOM 1552 C C . ILE A 1 196 ? 31.105 0.344 -7.213 1.00 65.19 196 ILE A C 1
ATOM 1554 O O . ILE A 1 196 ? 31.128 0.241 -8.435 1.00 65.19 196 ILE A O 1
ATOM 1558 N N . HIS A 1 197 ? 32.124 0.848 -6.524 1.00 63.22 197 HIS A N 1
ATOM 1559 C CA . HIS A 1 197 ? 33.374 1.240 -7.156 1.00 63.22 197 HIS A CA 1
ATOM 1560 C C . HIS A 1 197 ? 34.272 0.010 -7.267 1.00 63.22 197 HIS A C 1
ATOM 1562 O O . HIS A 1 197 ? 34.658 -0.564 -6.254 1.00 63.22 197 HIS A O 1
ATOM 1568 N N . THR A 1 198 ? 34.614 -0.386 -8.489 1.00 68.25 198 THR A N 1
ATOM 1569 C CA . THR A 1 198 ? 35.495 -1.530 -8.757 1.00 68.25 198 THR A CA 1
ATOM 1570 C C . THR A 1 198 ? 36.921 -1.036 -8.984 1.00 68.25 198 THR A C 1
ATOM 1572 O O . THR A 1 198 ? 37.134 -0.181 -9.849 1.00 68.25 198 THR A O 1
ATOM 1575 N N . TYR A 1 199 ? 37.892 -1.577 -8.248 1.00 70.06 199 TYR A N 1
ATOM 1576 C CA . TYR A 1 199 ? 39.303 -1.172 -8.326 1.00 70.06 199 TYR A CA 1
ATOM 1577 C C . TYR A 1 199 ? 40.183 -2.197 -9.052 1.00 70.06 199 TYR A C 1
ATOM 1579 O O . TYR A 1 199 ? 41.265 -1.846 -9.516 1.00 70.06 199 TYR A O 1
ATOM 1587 N N . THR A 1 200 ? 39.716 -3.441 -9.199 1.00 75.56 200 THR A N 1
ATOM 1588 C CA . THR A 1 200 ? 40.383 -4.492 -9.983 1.00 75.56 200 THR A CA 1
ATOM 1589 C C . THR A 1 200 ? 39.530 -4.932 -11.175 1.00 75.56 200 THR A C 1
ATOM 1591 O O . THR A 1 200 ? 38.307 -4.773 -11.181 1.00 75.56 200 THR A O 1
ATOM 1594 N N . ASN A 1 201 ? 40.169 -5.522 -12.192 1.00 79.19 201 ASN A N 1
ATOM 1595 C CA . ASN A 1 201 ? 39.453 -6.109 -13.332 1.00 79.19 201 ASN A CA 1
ATOM 1596 C C . ASN A 1 201 ? 38.538 -7.264 -12.899 1.00 79.19 201 ASN A C 1
ATOM 1598 O O . ASN A 1 201 ? 37.440 -7.391 -13.430 1.00 79.19 201 ASN A O 1
ATOM 1602 N N . GLN A 1 202 ? 38.960 -8.052 -11.904 1.00 76.25 202 GLN A N 1
ATOM 1603 C CA . GLN A 1 202 ? 38.160 -9.142 -11.345 1.00 76.25 202 GLN A CA 1
ATOM 1604 C C . GLN A 1 202 ? 36.869 -8.620 -10.695 1.00 76.25 202 GLN A C 1
ATOM 1606 O O . GLN A 1 202 ? 35.787 -9.088 -11.027 1.00 76.25 202 GLN A O 1
ATOM 1611 N N . GLN A 1 203 ? 36.960 -7.575 -9.863 1.00 71.75 203 GLN A N 1
ATOM 1612 C CA . GLN A 1 203 ? 35.787 -6.935 -9.251 1.00 71.75 203 GLN A CA 1
ATOM 1613 C C . GLN A 1 203 ? 34.820 -6.372 -10.297 1.00 71.75 203 GLN A C 1
ATOM 1615 O O . GLN A 1 203 ? 33.606 -6.465 -10.134 1.00 71.75 203 GLN A O 1
ATOM 1620 N N . ARG A 1 204 ? 35.353 -5.777 -11.373 1.00 78.38 204 ARG A N 1
ATOM 1621 C CA . ARG A 1 204 ? 34.536 -5.261 -12.477 1.00 78.38 204 ARG A CA 1
ATOM 1622 C C . ARG A 1 204 ? 33.796 -6.382 -13.196 1.00 78.38 204 ARG A C 1
ATOM 1624 O O . ARG A 1 204 ? 32.594 -6.275 -13.394 1.00 78.38 204 ARG A O 1
ATOM 1631 N N . GLN A 1 205 ? 34.497 -7.464 -13.517 1.00 82.31 205 GLN A N 1
ATOM 1632 C CA . GLN A 1 205 ? 33.909 -8.618 -14.185 1.00 82.31 205 GLN A CA 1
ATOM 1633 C C . GLN A 1 205 ? 32.810 -9.278 -13.341 1.00 82.31 205 GLN A C 1
ATOM 1635 O O . GLN A 1 205 ? 31.763 -9.628 -13.878 1.00 82.31 205 GLN A O 1
ATOM 1640 N N . GLU A 1 206 ? 33.013 -9.413 -12.029 1.00 80.19 206 GLU A N 1
ATOM 1641 C CA . GLU A 1 206 ? 31.998 -9.963 -11.122 1.00 80.19 206 GLU A CA 1
ATOM 1642 C C . GLU A 1 206 ? 30.767 -9.050 -11.008 1.00 80.19 206 GLU A C 1
ATOM 1644 O O . GLU A 1 206 ? 29.635 -9.535 -11.055 1.00 80.19 206 GLU A O 1
ATOM 1649 N N . LEU A 1 207 ? 30.961 -7.728 -10.930 1.00 78.00 207 LEU A N 1
ATOM 1650 C CA . LEU A 1 207 ? 29.851 -6.771 -10.933 1.00 78.00 207 LEU A CA 1
ATOM 1651 C C . LEU A 1 207 ? 29.058 -6.824 -12.249 1.00 78.00 207 LEU A C 1
ATOM 1653 O O . LEU 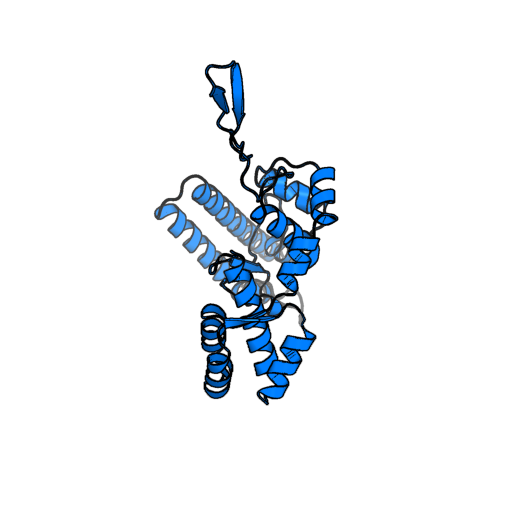A 1 207 ? 27.827 -6.838 -12.221 1.00 78.00 207 LEU A O 1
ATOM 1657 N N . ASP A 1 208 ? 29.743 -6.902 -13.390 1.00 81.19 208 ASP A N 1
ATOM 1658 C CA . ASP A 1 208 ? 29.112 -7.010 -14.710 1.00 81.19 208 ASP A CA 1
ATOM 1659 C C . ASP A 1 208 ? 28.318 -8.319 -14.858 1.00 81.19 208 ASP A C 1
ATOM 1661 O O . ASP A 1 208 ? 27.223 -8.327 -15.431 1.00 81.19 208 ASP A O 1
ATOM 1665 N N . GLN A 1 209 ? 28.824 -9.427 -14.307 1.00 84.25 209 GLN A N 1
ATOM 1666 C CA . GLN A 1 209 ? 28.115 -10.710 -14.267 1.00 84.25 209 GLN A CA 1
ATOM 1667 C C . GLN A 1 209 ? 26.851 -10.635 -13.410 1.00 84.25 209 GLN A C 1
ATOM 1669 O O . GLN A 1 209 ? 25.789 -11.072 -13.857 1.00 84.25 209 GLN A O 1
ATOM 1674 N N . LEU A 1 210 ? 26.938 -10.033 -12.221 1.00 81.19 210 LEU A N 1
ATOM 1675 C CA . LEU A 1 210 ? 25.790 -9.846 -11.338 1.00 81.19 210 LEU A CA 1
ATOM 1676 C C . LEU A 1 210 ? 24.723 -8.956 -11.992 1.00 81.19 210 LEU A C 1
ATOM 1678 O O . LEU A 1 210 ? 23.546 -9.317 -12.024 1.00 81.19 210 LEU A O 1
ATOM 1682 N N . LEU A 1 211 ? 25.124 -7.826 -12.583 1.00 78.50 211 LEU A N 1
ATOM 1683 C CA . LEU A 1 211 ? 24.219 -6.953 -13.337 1.00 78.50 211 LEU A CA 1
ATOM 1684 C C . LEU A 1 211 ? 23.564 -7.705 -14.505 1.00 78.50 211 LEU A C 1
ATOM 1686 O O . LEU A 1 211 ? 22.356 -7.594 -14.714 1.00 78.50 211 LEU A O 1
ATOM 1690 N N . SER A 1 212 ? 24.329 -8.523 -15.231 1.00 83.06 212 SER A N 1
ATOM 1691 C CA . SER A 1 212 ? 23.810 -9.357 -16.322 1.00 83.06 212 SER A CA 1
ATOM 1692 C C . SER A 1 212 ? 22.809 -10.412 -15.834 1.00 83.06 212 SER A C 1
ATOM 1694 O O . SER A 1 212 ? 21.805 -10.670 -16.506 1.00 83.06 212 SER A O 1
ATOM 1696 N N . ALA A 1 213 ? 23.034 -11.000 -14.656 1.00 83.69 213 ALA A N 1
ATOM 1697 C CA . ALA A 1 213 ? 22.107 -11.939 -14.030 1.00 83.69 213 ALA A CA 1
ATOM 1698 C C . ALA A 1 213 ? 20.786 -11.250 -13.650 1.00 83.69 213 ALA A C 1
ATOM 1700 O O . ALA A 1 213 ? 19.713 -11.751 -13.999 1.00 83.69 213 ALA A O 1
ATOM 1701 N N . VAL A 1 214 ? 20.850 -10.058 -13.045 1.00 80.19 214 VAL A N 1
ATOM 1702 C CA . VAL A 1 214 ? 19.671 -9.227 -12.735 1.00 80.19 214 VAL A CA 1
ATOM 1703 C C . VAL A 1 214 ? 18.882 -8.895 -14.007 1.00 80.19 214 VAL A C 1
ATOM 1705 O O . VAL A 1 214 ? 17.661 -9.077 -14.054 1.00 80.19 214 VAL A O 1
ATOM 1708 N N . TRP A 1 215 ? 19.563 -8.489 -15.083 1.00 81.00 215 TRP A N 1
ATOM 1709 C CA . TRP A 1 215 ? 18.928 -8.247 -16.384 1.00 81.00 215 TRP A CA 1
ATOM 1710 C C . TRP A 1 215 ? 18.286 -9.505 -16.979 1.00 81.00 215 TRP A C 1
ATOM 1712 O O . TRP A 1 215 ? 17.202 -9.435 -17.566 1.00 81.00 215 TRP A O 1
ATOM 1722 N N . THR A 1 216 ? 18.915 -10.666 -16.806 1.00 84.06 216 THR A N 1
ATOM 1723 C CA . THR A 1 216 ? 18.375 -11.951 -17.265 1.00 84.06 216 THR A CA 1
ATOM 1724 C C . THR A 1 216 ? 17.090 -12.309 -16.523 1.00 84.06 216 THR A C 1
ATOM 1726 O O . THR A 1 216 ? 16.084 -12.616 -17.168 1.00 84.06 216 THR A O 1
ATOM 1729 N N . LEU A 1 217 ? 17.084 -12.206 -15.189 1.00 83.69 217 LEU A N 1
ATOM 1730 C CA . LEU A 1 217 ? 15.885 -12.399 -14.368 1.00 83.69 217 LEU A CA 1
ATOM 1731 C C . LEU A 1 217 ? 14.750 -11.482 -14.841 1.00 83.69 217 LEU A C 1
ATOM 1733 O O . LEU A 1 217 ? 13.615 -11.919 -15.035 1.00 83.69 217 LEU A O 1
ATOM 1737 N N . TYR A 1 218 ? 15.062 -10.218 -15.116 1.00 75.06 218 TYR A N 1
ATOM 1738 C CA . TYR A 1 218 ? 14.077 -9.260 -15.597 1.00 75.06 218 TYR A CA 1
ATOM 1739 C C . TYR A 1 218 ? 13.432 -9.670 -16.932 1.00 75.06 218 TYR A C 1
ATOM 1741 O O . TYR A 1 218 ? 12.208 -9.612 -17.086 1.00 75.06 218 TYR A O 1
ATOM 1749 N N . GLN A 1 219 ? 14.225 -10.144 -17.896 1.00 79.69 219 GLN A N 1
ATOM 1750 C CA . GLN A 1 219 ? 13.694 -10.656 -19.164 1.00 79.69 219 GLN A CA 1
ATOM 1751 C C . GLN A 1 219 ? 12.825 -11.904 -18.962 1.00 79.69 219 GLN A C 1
ATOM 1753 O O . GLN A 1 219 ? 11.788 -12.057 -19.614 1.00 79.69 219 GLN A O 1
ATOM 1758 N N . GLN A 1 220 ? 13.194 -12.785 -18.029 1.00 83.19 220 GLN A N 1
ATOM 1759 C CA . GLN A 1 220 ? 12.375 -13.946 -17.678 1.00 83.19 220 GLN A CA 1
ATOM 1760 C C . GLN A 1 220 ? 11.020 -13.529 -17.090 1.00 83.19 220 GLN A C 1
ATOM 1762 O O . GLN A 1 220 ? 9.992 -14.062 -17.514 1.00 83.19 220 GLN A O 1
ATOM 1767 N N . LEU A 1 221 ? 10.992 -12.535 -16.195 1.00 81.00 221 LEU A N 1
ATOM 1768 C CA . LEU A 1 221 ? 9.757 -11.994 -15.616 1.00 81.00 221 LEU A CA 1
ATOM 1769 C C . LEU A 1 221 ? 8.846 -11.366 -16.683 1.00 81.00 221 LEU A C 1
ATOM 1771 O O . LEU A 1 221 ? 7.640 -11.624 -16.689 1.00 81.00 221 LEU A O 1
ATOM 1775 N N . LYS A 1 222 ? 9.400 -10.626 -17.654 1.00 75.12 222 LYS A N 1
ATOM 1776 C CA . LYS A 1 222 ? 8.633 -10.121 -18.814 1.00 75.12 222 LYS A CA 1
ATOM 1777 C C . LYS A 1 222 ? 8.023 -11.246 -19.637 1.00 75.12 222 LYS A C 1
ATOM 1779 O O . LYS A 1 222 ? 6.840 -11.221 -19.974 1.00 75.12 222 LYS A O 1
ATOM 1784 N N . ASN A 1 223 ? 8.828 -12.260 -19.939 1.00 79.94 223 ASN A N 1
ATOM 1785 C CA . ASN A 1 223 ? 8.391 -13.416 -20.712 1.00 79.94 223 ASN A CA 1
ATOM 1786 C C . ASN A 1 223 ? 7.333 -14.244 -19.975 1.00 79.94 223 ASN A C 1
ATOM 1788 O O . ASN A 1 223 ? 6.484 -14.863 -20.628 1.00 79.94 223 ASN A O 1
ATOM 1792 N N . TYR A 1 224 ? 7.388 -14.275 -18.642 1.00 78.94 224 TYR A N 1
ATOM 1793 C CA . TYR A 1 224 ? 6.364 -14.866 -17.792 1.00 78.94 224 TYR A CA 1
ATOM 1794 C C . TYR A 1 224 ? 5.072 -14.048 -17.833 1.00 78.94 224 TYR A C 1
ATOM 1796 O O . TYR A 1 224 ? 4.030 -14.623 -18.128 1.00 78.94 224 TYR A O 1
ATOM 1804 N N . ARG A 1 225 ? 5.137 -12.719 -17.654 1.00 75.81 225 ARG A N 1
ATOM 1805 C CA . ARG A 1 225 ? 3.968 -11.824 -17.733 1.00 75.81 225 ARG A CA 1
ATOM 1806 C C . ARG A 1 225 ? 3.199 -11.992 -19.046 1.00 75.81 225 ARG A C 1
ATOM 1808 O O . ARG A 1 225 ? 1.979 -12.075 -19.026 1.00 75.81 225 ARG A O 1
ATOM 1815 N N . ASN A 1 226 ? 3.908 -12.075 -20.172 1.00 74.44 226 ASN A N 1
ATOM 1816 C CA . ASN A 1 226 ? 3.278 -12.196 -21.489 1.00 74.44 226 ASN A CA 1
ATOM 1817 C C . ASN A 1 226 ? 2.658 -13.581 -21.743 1.00 74.44 226 ASN A C 1
ATOM 1819 O O . ASN A 1 226 ? 1.663 -13.688 -22.453 1.00 74.44 226 ASN A O 1
ATOM 1823 N N . LYS A 1 227 ? 3.268 -14.653 -21.220 1.00 84.56 227 LYS A N 1
ATOM 1824 C CA . LYS A 1 227 ? 2.818 -16.045 -21.405 1.00 84.56 227 LYS A CA 1
ATOM 1825 C C . LYS A 1 227 ? 3.172 -16.868 -20.158 1.00 84.56 227 LYS A C 1
ATOM 1827 O O . LYS A 1 227 ? 4.243 -17.504 -20.160 1.00 84.56 227 LYS A O 1
ATOM 1832 N N . PRO A 1 228 ? 2.325 -16.848 -19.113 1.00 88.81 228 PRO A N 1
ATOM 1833 C CA . PRO A 1 228 ? 2.629 -17.475 -17.835 1.00 88.81 228 PRO A CA 1
ATOM 1834 C C . PRO A 1 228 ? 2.600 -18.996 -17.974 1.00 88.81 228 PRO A C 1
ATOM 1836 O O . PRO A 1 228 ? 1.633 -19.585 -18.442 1.00 88.81 228 PRO A O 1
ATOM 1839 N N . THR A 1 229 ? 3.697 -19.644 -17.590 1.00 92.88 229 THR A N 1
ATOM 1840 C CA . THR A 1 229 ? 3.819 -21.109 -17.570 1.00 92.88 229 THR A CA 1
ATOM 1841 C C . THR A 1 229 ? 4.596 -21.519 -16.330 1.00 92.88 229 THR A C 1
ATOM 1843 O O . THR A 1 229 ? 5.493 -20.788 -15.903 1.00 92.88 229 THR A O 1
ATOM 1846 N N . LYS A 1 230 ? 4.296 -22.704 -15.783 1.00 91.81 230 LYS A N 1
ATOM 1847 C CA . LYS A 1 230 ? 4.996 -23.242 -14.606 1.00 91.81 230 LYS A CA 1
ATOM 1848 C C . LYS A 1 230 ? 6.515 -23.254 -14.808 1.00 91.81 230 LYS A C 1
ATOM 1850 O O . LYS A 1 230 ? 7.244 -22.716 -13.991 1.00 91.81 230 LYS A O 1
ATOM 1855 N N . LYS A 1 231 ? 6.971 -23.706 -15.982 1.00 91.25 231 LYS A N 1
ATOM 1856 C CA . LYS A 1 231 ? 8.392 -23.708 -16.359 1.00 91.25 231 LYS A CA 1
ATOM 1857 C C . LYS A 1 231 ? 9.048 -22.327 -16.247 1.00 91.25 231 LYS A C 1
ATOM 1859 O O . LYS A 1 231 ? 10.134 -22.215 -15.697 1.00 91.25 231 LYS A O 1
ATOM 1864 N N . LYS A 1 232 ? 8.406 -21.273 -16.761 1.00 87.31 232 LYS A N 1
ATOM 1865 C CA . LYS A 1 232 ? 8.954 -19.908 -16.690 1.00 87.31 232 LYS A CA 1
ATOM 1866 C C . LYS A 1 232 ? 8.950 -19.348 -15.270 1.00 87.31 232 LYS A C 1
ATOM 1868 O O . LYS A 1 232 ? 9.880 -18.633 -14.923 1.00 87.31 232 LYS A O 1
ATOM 1873 N N . LYS A 1 233 ? 7.930 -19.681 -14.469 1.00 85.62 233 LYS A N 1
ATOM 1874 C CA . LYS A 1 233 ? 7.886 -19.330 -13.044 1.00 85.62 233 LYS A CA 1
ATOM 1875 C C . LYS A 1 233 ? 9.071 -19.958 -12.311 1.00 85.62 233 LYS A C 1
ATOM 1877 O O . LYS A 1 233 ? 9.824 -19.243 -11.666 1.00 85.62 233 LYS A O 1
ATOM 1882 N N . ASP A 1 234 ? 9.268 -21.263 -12.484 1.00 88.75 234 ASP A N 1
ATOM 1883 C CA . ASP A 1 234 ? 10.345 -22.007 -11.826 1.00 88.75 234 ASP A CA 1
ATOM 1884 C C . ASP A 1 234 ? 11.731 -21.511 -12.272 1.00 88.75 234 ASP A C 1
ATOM 1886 O O . ASP A 1 234 ? 12.652 -21.444 -11.466 1.00 88.75 234 ASP A O 1
ATOM 1890 N N . MET A 1 235 ? 11.887 -21.121 -13.545 1.00 89.69 235 MET A N 1
ATOM 1891 C CA . MET A 1 235 ? 13.119 -20.491 -14.039 1.00 89.69 235 MET A CA 1
ATOM 1892 C C . MET A 1 235 ? 13.384 -19.135 -13.378 1.00 89.69 235 MET A C 1
ATOM 1894 O O . MET A 1 235 ? 14.501 -18.909 -12.927 1.00 89.69 235 MET A O 1
ATOM 1898 N N . ALA A 1 236 ? 12.370 -18.268 -13.292 1.00 83.94 236 ALA A N 1
ATOM 1899 C CA . ALA A 1 236 ? 12.505 -16.958 -12.659 1.00 83.94 236 ALA A CA 1
ATOM 1900 C C . ALA A 1 236 ? 12.843 -17.076 -11.168 1.00 83.94 236 ALA A C 1
ATOM 1902 O O . ALA A 1 236 ? 13.720 -16.363 -10.696 1.00 83.94 236 ALA A O 1
ATOM 1903 N N . ILE A 1 237 ? 12.211 -18.015 -10.454 1.00 83.50 237 ILE A N 1
ATOM 1904 C CA . ILE A 1 237 ? 12.532 -18.304 -9.048 1.00 83.50 237 ILE A CA 1
ATOM 1905 C C . ILE A 1 237 ? 13.989 -18.758 -8.922 1.00 83.50 237 ILE A C 1
ATOM 1907 O O . ILE A 1 237 ? 14.746 -18.147 -8.185 1.00 83.50 237 ILE A O 1
ATOM 1911 N N . LYS A 1 238 ? 14.434 -19.735 -9.724 1.00 87.94 238 LYS A N 1
ATOM 1912 C CA . LYS A 1 238 ? 15.833 -20.196 -9.689 1.00 87.94 238 LYS A CA 1
ATOM 1913 C C . LYS A 1 238 ? 16.844 -19.092 -9.992 1.00 87.94 238 LYS A C 1
ATOM 1915 O O . LYS A 1 238 ? 17.906 -19.055 -9.384 1.00 87.94 238 LYS A O 1
ATOM 1920 N N . SER A 1 239 ? 16.556 -18.230 -10.967 1.00 84.88 239 SER A N 1
ATOM 1921 C CA . SER A 1 239 ? 17.432 -17.101 -11.292 1.00 84.88 239 SER A CA 1
ATOM 1922 C C . SER A 1 239 ? 17.448 -16.050 -10.185 1.00 84.88 239 SER A C 1
ATOM 1924 O O . SER A 1 239 ? 18.498 -15.468 -9.947 1.00 84.88 239 SER A O 1
ATOM 1926 N N . PHE A 1 240 ? 16.323 -15.830 -9.503 1.00 81.44 240 PHE A N 1
ATOM 1927 C CA . PHE A 1 240 ? 16.254 -14.979 -8.319 1.00 81.44 240 PHE A CA 1
ATOM 1928 C C . PHE A 1 240 ? 17.083 -15.560 -7.171 1.00 81.44 240 PHE A C 1
ATOM 1930 O O . PHE A 1 240 ? 17.985 -14.882 -6.690 1.00 81.44 240 PHE A O 1
ATOM 1937 N N . ASP A 1 241 ? 16.865 -16.828 -6.820 1.00 80.31 241 ASP A N 1
ATOM 1938 C CA . ASP A 1 241 ? 17.603 -17.511 -5.753 1.00 80.31 241 ASP A CA 1
ATOM 1939 C C . ASP A 1 241 ? 19.113 -17.484 -6.025 1.00 80.31 241 ASP A C 1
ATOM 1941 O O . ASP A 1 241 ? 19.891 -17.153 -5.142 1.00 80.31 241 ASP A O 1
ATOM 1945 N N . ALA A 1 242 ? 19.544 -17.707 -7.272 1.00 83.00 242 ALA A N 1
ATOM 1946 C CA . ALA A 1 242 ? 20.957 -17.632 -7.651 1.00 83.00 242 ALA A CA 1
ATOM 1947 C C . ALA A 1 242 ? 21.573 -16.226 -7.504 1.00 83.00 242 ALA A C 1
ATOM 1949 O O . ALA A 1 242 ? 22.767 -16.108 -7.234 1.00 83.00 242 ALA A O 1
ATOM 1950 N N . ILE A 1 243 ? 20.787 -15.160 -7.700 1.00 79.94 243 ILE A N 1
ATOM 1951 C CA . ILE A 1 243 ? 21.231 -13.778 -7.454 1.00 79.94 243 ILE A CA 1
ATOM 1952 C C . ILE A 1 243 ? 21.319 -13.523 -5.949 1.00 79.94 243 ILE A C 1
ATOM 1954 O O . ILE A 1 243 ? 22.288 -12.920 -5.492 1.00 79.94 243 ILE A O 1
ATOM 1958 N N . CYS A 1 244 ? 20.335 -13.994 -5.181 1.00 70.62 244 CYS A N 1
ATOM 1959 C CA . CYS A 1 244 ? 20.338 -13.880 -3.728 1.00 70.62 244 CYS A CA 1
ATOM 1960 C C . CYS A 1 244 ? 21.514 -14.648 -3.124 1.00 70.62 244 CYS A C 1
ATOM 1962 O O . CYS A 1 244 ? 22.236 -14.094 -2.308 1.00 70.62 244 CYS A O 1
ATOM 1964 N N . ASP A 1 245 ? 21.782 -15.868 -3.577 1.00 75.88 245 ASP A N 1
ATOM 1965 C CA . ASP A 1 245 ? 22.860 -16.730 -3.088 1.00 75.88 245 ASP A CA 1
ATOM 1966 C C . ASP A 1 245 ? 24.241 -16.377 -3.655 1.00 75.88 245 ASP A C 1
ATOM 1968 O O . ASP A 1 245 ? 25.222 -17.053 -3.339 1.00 75.88 245 ASP A O 1
ATOM 1972 N N . TRP A 1 246 ? 24.352 -15.312 -4.457 1.00 77.31 246 TRP A N 1
ATOM 1973 C CA . TRP A 1 246 ? 25.603 -14.925 -5.102 1.00 77.31 246 TRP A CA 1
ATOM 1974 C C . TRP A 1 246 ? 26.707 -14.684 -4.064 1.00 77.31 246 TRP A C 1
ATOM 1976 O O . TRP A 1 246 ? 26.598 -13.828 -3.180 1.00 77.31 246 TRP A O 1
ATOM 1986 N N . GLN A 1 247 ? 27.787 -15.456 -4.170 1.00 71.50 247 GLN A N 1
ATOM 1987 C CA . GLN A 1 247 ? 28.989 -15.309 -3.354 1.00 71.50 247 GLN A CA 1
ATOM 1988 C C . GLN A 1 247 ? 30.083 -14.632 -4.178 1.00 71.50 247 GLN A C 1
ATOM 1990 O O . GLN A 1 247 ? 30.176 -14.823 -5.389 1.00 71.50 247 GLN A O 1
ATOM 1995 N N . THR A 1 248 ? 30.896 -13.814 -3.518 1.00 68.44 248 THR A N 1
ATOM 1996 C CA . THR A 1 248 ? 32.044 -13.143 -4.127 1.00 68.44 248 THR A CA 1
ATOM 1997 C C . THR A 1 248 ? 33.246 -13.311 -3.216 1.00 68.44 248 THR A C 1
ATOM 1999 O O . THR A 1 248 ? 33.152 -13.102 -2.005 1.00 68.44 248 THR A O 1
ATOM 2002 N N . ASP A 1 249 ? 34.377 -13.659 -3.819 1.00 63.03 249 ASP A N 1
ATOM 2003 C CA . ASP A 1 249 ? 35.667 -13.755 -3.137 1.00 63.03 249 ASP A CA 1
ATOM 2004 C C . ASP A 1 249 ? 36.415 -12.406 -3.152 1.00 63.03 249 ASP A C 1
ATOM 2006 O O . ASP A 1 249 ? 37.551 -12.293 -2.684 1.00 63.03 249 ASP A O 1
ATOM 2010 N N . CYS A 1 250 ? 35.797 -11.349 -3.696 1.00 57.94 250 CYS A N 1
ATOM 2011 C CA . CYS A 1 250 ? 36.402 -10.027 -3.772 1.00 57.94 250 CYS A CA 1
ATOM 2012 C C . CYS A 1 250 ? 36.493 -9.362 -2.389 1.00 57.94 250 CYS A C 1
ATOM 2014 O O . CYS A 1 250 ? 35.487 -9.080 -1.737 1.00 57.94 250 CYS A O 1
ATOM 2016 N N . LEU A 1 251 ? 37.717 -9.003 -1.989 1.00 56.12 251 LEU A N 1
ATOM 2017 C CA . LEU A 1 251 ? 37.988 -8.238 -0.769 1.00 56.12 251 LEU A CA 1
ATOM 2018 C C . LEU A 1 251 ? 37.275 -6.862 -0.761 1.00 56.12 251 LEU A C 1
ATOM 2020 O O . LEU A 1 251 ? 37.080 -6.259 -1.826 1.00 56.12 251 LEU A O 1
ATOM 2024 N N . PRO A 1 252 ? 36.921 -6.325 0.429 1.00 53.06 252 PRO A N 1
ATOM 2025 C CA . PRO A 1 252 ? 36.301 -5.010 0.573 1.00 53.06 252 PRO A CA 1
ATOM 2026 C C . PRO A 1 252 ? 37.143 -3.906 -0.062 1.00 53.06 252 PRO A C 1
ATOM 2028 O O . PRO A 1 252 ? 38.365 -3.856 0.069 1.00 53.06 252 PRO A O 1
ATOM 2031 N N . CYS A 1 253 ? 36.457 -2.964 -0.708 1.00 51.78 253 CYS A N 1
ATOM 2032 C CA . CYS A 1 253 ? 37.087 -1.866 -1.435 1.00 51.78 253 CYS A CA 1
ATOM 2033 C C . CYS A 1 253 ? 37.912 -0.925 -0.532 1.00 51.78 253 CYS A C 1
ATOM 2035 O O . CYS A 1 253 ? 38.808 -0.255 -1.044 1.00 51.78 253 CYS A O 1
ATOM 2037 N N . ARG A 1 254 ? 37.624 -0.859 0.785 1.00 48.47 254 ARG A N 1
ATOM 2038 C CA . ARG A 1 254 ? 38.419 -0.189 1.840 1.00 48.47 254 ARG A CA 1
ATOM 2039 C C . ARG A 1 254 ? 38.136 -0.793 3.230 1.00 48.47 254 ARG A C 1
ATOM 2041 O O . ARG A 1 254 ? 37.008 -1.228 3.455 1.00 48.47 254 ARG A O 1
ATOM 2048 N N . PRO A 1 255 ? 39.079 -0.723 4.192 1.00 44.31 255 PRO A N 1
ATOM 2049 C CA . PRO A 1 255 ? 38.784 -0.990 5.601 1.00 44.31 255 PRO A CA 1
ATOM 2050 C C . PRO A 1 255 ? 37.707 -0.015 6.109 1.00 44.31 255 PRO A C 1
ATOM 2052 O O . PRO A 1 255 ? 37.860 1.197 5.956 1.00 44.31 255 PRO A O 1
ATOM 2055 N N . GLY A 1 256 ? 36.616 -0.529 6.685 1.00 49.88 256 GLY A N 1
ATOM 2056 C CA . GLY A 1 256 ? 35.538 0.287 7.265 1.00 49.88 256 GLY A CA 1
ATOM 2057 C C . GLY A 1 256 ? 34.421 0.735 6.307 1.00 49.88 256 GLY A C 1
ATOM 2058 O O . GLY A 1 256 ? 33.650 1.622 6.666 1.00 49.88 256 GLY A O 1
ATOM 2059 N N . ARG A 1 257 ? 34.306 0.162 5.099 1.00 50.88 257 ARG A N 1
ATOM 2060 C CA . ARG A 1 257 ? 33.099 0.271 4.253 1.00 50.88 257 ARG A CA 1
ATOM 2061 C C . ARG A 1 257 ? 32.626 -1.108 3.808 1.00 50.88 257 ARG A C 1
ATOM 2063 O O . ARG A 1 257 ? 33.469 -1.969 3.570 1.00 50.88 257 ARG A O 1
ATOM 2070 N N . ASP A 1 258 ? 31.313 -1.245 3.611 1.00 48.53 258 ASP A N 1
ATOM 2071 C CA . ASP A 1 258 ? 30.688 -2.491 3.159 1.00 48.53 258 ASP A CA 1
ATOM 2072 C C . ASP A 1 258 ? 31.381 -3.048 1.899 1.00 48.53 258 ASP A C 1
ATOM 2074 O O . ASP A 1 258 ? 31.513 -2.363 0.876 1.00 48.53 258 ASP A O 1
ATOM 2078 N N . SER A 1 259 ? 31.813 -4.299 1.978 1.00 55.91 259 SER A N 1
ATOM 2079 C CA . SER A 1 259 ? 32.258 -5.139 0.872 1.00 55.91 259 SER A CA 1
ATOM 2080 C C . SER A 1 259 ? 31.151 -5.347 -0.169 1.00 55.91 259 SER A C 1
ATOM 2082 O O . SER A 1 259 ? 29.960 -5.161 0.096 1.00 55.91 259 SER A O 1
ATOM 2084 N N . LEU A 1 260 ? 31.545 -5.785 -1.372 1.00 54.47 260 LEU A N 1
ATOM 2085 C CA . LEU A 1 260 ? 30.603 -6.281 -2.382 1.00 54.47 260 LEU A CA 1
ATOM 2086 C C . LEU A 1 260 ? 29.714 -7.388 -1.780 1.00 54.47 260 LEU A C 1
ATOM 2088 O O . LEU A 1 260 ? 28.504 -7.362 -1.971 1.00 54.47 260 LEU A O 1
ATOM 2092 N N . ALA A 1 261 ? 30.294 -8.274 -0.962 1.00 52.00 261 ALA A N 1
ATOM 2093 C CA . ALA A 1 261 ? 29.583 -9.321 -0.231 1.00 52.00 261 ALA A CA 1
ATOM 2094 C C . ALA A 1 261 ? 28.570 -8.785 0.801 1.00 52.00 261 ALA A C 1
ATOM 2096 O O . ALA A 1 261 ? 27.465 -9.309 0.883 1.00 52.00 261 ALA A O 1
ATOM 2097 N N . GLU A 1 262 ? 28.893 -7.733 1.559 1.00 54.41 262 GLU A N 1
ATOM 2098 C CA . GLU A 1 262 ? 27.976 -7.122 2.540 1.00 54.41 262 GLU A CA 1
ATOM 2099 C C . GLU A 1 262 ? 26.829 -6.364 1.863 1.00 54.41 262 GLU A C 1
ATOM 2101 O O . GLU A 1 262 ? 25.700 -6.406 2.346 1.00 54.41 262 GLU A O 1
ATOM 2106 N N . ARG A 1 263 ? 27.068 -5.728 0.709 1.00 55.16 263 ARG A N 1
ATOM 2107 C CA . ARG A 1 263 ? 26.011 -5.054 -0.069 1.00 55.16 263 ARG A CA 1
ATOM 2108 C C . ARG A 1 263 ? 25.127 -6.029 -0.843 1.00 55.16 263 ARG A C 1
ATOM 2110 O O . ARG A 1 263 ? 23.929 -5.795 -0.938 1.00 55.16 263 ARG A O 1
ATOM 2117 N N . ILE A 1 264 ? 25.681 -7.138 -1.334 1.00 52.03 264 ILE A N 1
ATOM 2118 C CA . ILE A 1 264 ? 24.888 -8.279 -1.821 1.00 52.03 264 ILE A CA 1
ATOM 2119 C C . ILE A 1 264 ? 24.124 -8.916 -0.649 1.00 52.03 264 ILE A C 1
ATOM 2121 O O . ILE A 1 264 ? 22.959 -9.262 -0.785 1.00 52.03 264 ILE A O 1
ATOM 2125 N N . GLY A 1 265 ? 24.719 -8.990 0.543 1.00 50.19 265 GLY A N 1
ATOM 2126 C CA . GLY A 1 265 ? 24.045 -9.419 1.771 1.00 50.19 265 GLY A CA 1
ATOM 2127 C C . GLY A 1 265 ? 22.890 -8.508 2.196 1.00 50.19 265 GLY A C 1
ATOM 2128 O O . GLY A 1 265 ? 21.891 -8.993 2.710 1.00 50.19 265 GLY A O 1
ATOM 2129 N N . GLN A 1 266 ? 22.969 -7.204 1.926 1.00 50.28 266 GLN A N 1
ATOM 2130 C CA . GLN A 1 266 ? 21.838 -6.285 2.100 1.00 50.28 266 GLN A CA 1
ATOM 2131 C C . GLN A 1 266 ? 20.717 -6.552 1.083 1.00 50.28 266 GLN A C 1
ATOM 2133 O O . GLN A 1 266 ? 19.561 -6.365 1.429 1.00 50.28 266 GLN A O 1
ATOM 2138 N N . ILE A 1 267 ? 21.028 -7.063 -0.118 1.00 47.16 267 ILE A N 1
ATOM 2139 C CA . ILE A 1 267 ? 20.015 -7.585 -1.058 1.00 47.16 267 ILE A CA 1
ATOM 2140 C C . ILE A 1 267 ? 19.357 -8.863 -0.500 1.00 47.16 267 ILE A C 1
ATOM 2142 O O . ILE A 1 267 ? 18.175 -9.068 -0.735 1.00 47.16 267 ILE A O 1
ATOM 2146 N N . LYS A 1 268 ? 20.080 -9.694 0.273 1.00 41.88 268 LYS A N 1
ATOM 2147 C CA . LYS A 1 268 ? 19.539 -10.915 0.919 1.00 41.88 268 LYS A CA 1
ATOM 2148 C C . LYS A 1 268 ? 18.536 -10.645 2.050 1.00 41.88 268 LYS A C 1
ATOM 2150 O O . LYS A 1 268 ? 17.783 -11.548 2.396 1.00 41.88 268 LYS A O 1
ATOM 2155 N N . ASN A 1 269 ? 18.575 -9.455 2.653 1.00 36.06 269 ASN A N 1
ATOM 2156 C CA . ASN A 1 269 ? 17.677 -9.039 3.739 1.00 36.06 269 ASN A CA 1
ATOM 2157 C C . ASN A 1 269 ? 16.558 -8.085 3.257 1.00 36.06 269 ASN A C 1
ATOM 2159 O O . ASN A 1 269 ? 15.847 -7.536 4.094 1.00 36.06 269 ASN A O 1
ATOM 2163 N N . LEU A 1 270 ? 16.441 -7.885 1.937 1.00 38.28 270 LEU A N 1
ATOM 2164 C CA . LEU A 1 270 ? 15.355 -7.204 1.211 1.00 38.28 270 LEU A CA 1
ATOM 2165 C C . LEU A 1 270 ? 14.557 -8.227 0.382 1.00 38.28 270 LEU A C 1
ATOM 2167 O O . LEU A 1 270 ? 13.743 -7.783 -0.462 1.00 38.28 270 LEU A O 1
#

Sequence (270 aa):
MNTCYELESWQAPDGTYHYAKLPCFLQGTDFGPTLKSYILYQYHQCHVTQPLLLEQLWELGISISSGQLSSILTKGHDGFHSEKQGYCLNDYALGYMAKQSLSSTYIKAVEQIKGQSFEDTKEFLALLESLSIKQKYAIKTITEAALLGHLIEGGMPENMVILSDDAGQFNVLVHALCWIPAYRPGRHVERNLQKIHTYTNQQRQELDQLLSAVWTLYQQLKNYRNKPTKKKKDMAIKSFDAICDWQTDCLPCRPGRDSLAERIGQIKNL

Radius of gyration: 24.53 Å; Cα contacts (8 Å, |Δi|>4): 263; chains: 1; bounding box: 81×42×61 Å

Foldseek 3Di:
DQPDDDWDWDQDPVRDIDTHDDPPQPVPHSDGPVVLVVLQCCCVPVVQDLVRSCVLCVLVVHDDDSVSSVCSNPDDCVVVVQLQQKFAQEPQLLVQCVVVVPDPLLSVLSVVVHGDMDRHPVVVVVVCVVSVNDDPVSCVSSRVSRSVVSVVVVPDDQQDEDEECPPVVRPPRHYDYHPDDRPDQDDDPRVLLVPDDDDDPLSVVLSVVLVVLSVVLVVLVVVCVVPPDPVSVVVSVVSVVCSLPDDDPDDAPDPPDDRPRRSSVSVNVD

pLDDT: mean 75.32, std 14.33, range [34.66, 92.88]

Secondary structure (DSSP, 8-state):
-----PPPEEE-TTS-EEEPPPPGGGTT-SS-HHHHHHHHHHHHTS---HHHHHHHHHHTT----HHHHHHHHHS--HHHHHHHH-EE--HHHHHHHHHTT--HHHHHHHHTTTT-EES-HHHHHHHHHHTT---HHHHHHHHHHHHHHHHHHTT--TTPEEEESS-GGG-SSEEEE-----SSS-STHHHHHHTPPP-SHHHHHHHHHHHHHHHHHHHHHHHHHHS--HHHHHHHHHHHHHHHT----PPPSSTTS--HHHHHHHHHT-

Mean predicted aligned error: 14.27 Å

Nearest PDB structures (foldseek):
  8ub3-assembly1_A  TM=2.087E-01  e=4.550E+00  synthetic construct

Organism: NCBI:txid652676

Solvent-accessible surface area (backbone atoms only — not comparable to full-atom values): 15828 Å² total; per-residue (Å²): 96,74,85,78,81,83,65,58,71,46,74,46,98,88,71,48,76,49,67,57,74,69,59,78,73,39,64,95,44,98,61,48,63,72,60,52,51,51,54,45,44,39,39,73,74,66,63,42,50,69,71,58,50,51,53,50,38,46,76,68,39,39,87,76,52,74,66,58,51,50,46,65,71,74,48,87,51,64,64,60,53,54,59,68,37,29,31,17,38,40,72,62,13,54,51,46,33,55,74,71,66,52,57,68,71,58,54,55,59,51,58,77,52,52,73,47,70,37,71,44,68,67,62,51,51,52,51,38,52,74,71,67,55,75,52,68,67,58,50,49,48,51,51,54,20,15,37,50,23,30,40,39,73,73,65,45,65,85,78,48,70,38,72,39,82,72,53,72,93,52,73,50,84,39,62,41,58,47,70,69,66,76,96,55,96,62,41,63,61,52,44,60,56,70,67,59,79,62,90,47,72,66,50,41,52,53,51,52,50,51,53,50,49,56,54,48,35,50,53,39,51,52,52,23,74,77,57,74,42,71,70,44,51,54,48,33,50,52,47,47,51,53,61,54,68,58,80,66,92,62,74,49,84,45,94,94,49,81,22,67,54,53,55,47,46,53,57,61,79,88